Protein AF-A0A438KQT5-F1 (afdb_monomer_lite)

Organism: Vitis vinifera (NCBI:txid29760)

Sequence (199 aa):
MGLRPVRPNNQWVCAGCALRARWVRAACALGARWVRAACALGARWVRAGCALGARCVRAACALGARWVRAAGRLPFRGRALRCHFRHRLQHHLGCTAVGASSISANVNNIPVLNGTNFKKWKEHVIIVLGCMDLDFALREDRPSDLTSASTAEQRSTMEKWERSNRMSLMIMKHSIPEAIRGAIPEETQAKAFLDQIAN

Structure (mmCIF, N/CA/C/O backbone):
data_AF-A0A438KQT5-F1
#
_entry.id   AF-A0A438KQT5-F1
#
loop_
_atom_site.group_PDB
_atom_site.id
_atom_site.type_symbol
_atom_site.label_atom_id
_atom_site.label_alt_id
_atom_site.label_comp_id
_atom_site.label_asym_id
_atom_site.label_entity_id
_atom_site.label_seq_id
_atom_site.pdbx_PDB_ins_code
_atom_site.Cartn_x
_atom_site.Cartn_y
_atom_site.Cartn_z
_atom_site.occupancy
_atom_site.B_iso_or_equiv
_atom_site.auth_seq_id
_atom_site.auth_comp_id
_atom_site.auth_asym_id
_atom_site.auth_atom_id
_atom_site.pdbx_PDB_model_num
ATOM 1 N N . MET A 1 1 ? 95.259 -11.148 -13.986 1.00 39.62 1 MET A N 1
ATOM 2 C CA . MET A 1 1 ? 94.501 -11.489 -12.761 1.00 39.62 1 MET A CA 1
ATOM 3 C C . MET A 1 1 ? 93.031 -11.601 -13.130 1.00 39.62 1 MET A C 1
ATOM 5 O O . MET A 1 1 ? 92.444 -10.604 -13.520 1.00 39.62 1 MET A O 1
ATOM 9 N N . GLY A 1 2 ? 92.472 -12.814 -13.129 1.00 39.53 2 GLY A N 1
ATOM 10 C CA . GLY A 1 2 ? 91.075 -13.048 -13.501 1.00 39.53 2 GLY A CA 1
ATOM 11 C C . GLY A 1 2 ? 90.132 -12.817 -12.320 1.00 39.53 2 GLY A C 1
ATOM 12 O O . GLY A 1 2 ? 90.278 -13.467 -11.287 1.00 39.53 2 GLY A O 1
ATOM 13 N N . LEU A 1 3 ? 89.152 -11.927 -12.481 1.00 43.38 3 LEU A N 1
ATOM 14 C CA . LEU A 1 3 ? 87.995 -11.848 -11.590 1.00 43.38 3 LEU A CA 1
ATOM 15 C C . LEU A 1 3 ? 87.035 -12.983 -11.968 1.00 43.38 3 LEU A C 1
ATOM 17 O O . LEU A 1 3 ? 86.485 -13.001 -13.068 1.00 43.38 3 LEU A O 1
ATOM 21 N N . ARG A 1 4 ? 86.857 -13.966 -11.078 1.00 47.12 4 ARG A N 1
ATOM 22 C CA . ARG A 1 4 ? 85.825 -14.998 -11.253 1.00 47.12 4 ARG A CA 1
ATOM 23 C C . ARG A 1 4 ? 84.439 -14.357 -11.090 1.00 47.12 4 ARG A C 1
ATOM 25 O O . ARG A 1 4 ? 84.247 -13.613 -10.128 1.00 47.12 4 ARG A O 1
ATOM 32 N N . PRO A 1 5 ? 83.456 -14.673 -11.949 1.00 52.59 5 PRO A N 1
ATOM 33 C CA . PRO A 1 5 ? 82.088 -14.229 -11.738 1.00 52.59 5 PRO A CA 1
ATOM 34 C C . PRO A 1 5 ? 81.508 -14.952 -10.515 1.00 52.59 5 PRO A C 1
ATOM 36 O O . PRO A 1 5 ? 81.466 -16.184 -10.459 1.00 52.59 5 PRO A O 1
ATOM 39 N N . VAL A 1 6 ? 81.071 -14.181 -9.521 1.00 61.16 6 VAL A N 1
ATOM 40 C CA . VAL A 1 6 ? 80.340 -14.692 -8.358 1.00 61.16 6 VAL A CA 1
ATOM 41 C C . VAL A 1 6 ? 78.971 -15.166 -8.848 1.00 61.16 6 VAL A C 1
ATOM 43 O O . VAL A 1 6 ? 78.133 -14.357 -9.241 1.00 61.16 6 VAL A O 1
ATOM 46 N N . ARG A 1 7 ? 78.735 -16.485 -8.860 1.00 56.47 7 ARG A N 1
ATOM 47 C CA . ARG A 1 7 ? 77.394 -17.039 -9.106 1.00 56.47 7 ARG A CA 1
ATOM 48 C C . ARG A 1 7 ? 76.490 -16.643 -7.931 1.00 56.47 7 ARG A C 1
ATOM 50 O O . ARG A 1 7 ? 76.843 -16.974 -6.796 1.00 56.47 7 ARG A O 1
ATOM 57 N N . PRO A 1 8 ? 75.341 -15.978 -8.148 1.00 59.12 8 PRO A N 1
ATOM 58 C CA . PRO A 1 8 ? 74.402 -15.739 -7.065 1.00 59.12 8 PRO A CA 1
ATOM 59 C C . PRO A 1 8 ? 73.890 -17.091 -6.560 1.00 59.12 8 PRO A C 1
ATOM 61 O O . PRO A 1 8 ? 73.598 -18.006 -7.329 1.00 59.12 8 PRO A O 1
ATOM 64 N N . ASN A 1 9 ? 73.871 -17.252 -5.242 1.00 60.56 9 ASN A N 1
ATOM 65 C CA . ASN A 1 9 ? 73.609 -18.528 -4.599 1.00 60.56 9 ASN A CA 1
ATOM 66 C C . ASN A 1 9 ? 72.105 -18.878 -4.703 1.00 60.56 9 ASN A C 1
ATOM 68 O O . ASN A 1 9 ? 71.280 -18.388 -3.929 1.00 60.56 9 ASN A O 1
ATOM 72 N N . ASN A 1 10 ? 71.760 -19.731 -5.678 1.00 59.16 10 ASN A N 1
ATOM 73 C CA . ASN A 1 10 ? 70.396 -20.189 -6.001 1.00 59.16 10 ASN A CA 1
ATOM 74 C C . ASN A 1 10 ? 69.643 -20.806 -4.805 1.00 59.16 10 ASN A C 1
ATOM 76 O O . ASN A 1 10 ? 68.413 -20.867 -4.811 1.00 59.16 10 ASN A O 1
ATOM 80 N N . GLN A 1 11 ? 70.359 -21.230 -3.759 1.00 59.12 11 GLN A N 1
ATOM 81 C CA . GLN A 1 11 ? 69.774 -21.783 -2.540 1.00 59.12 11 GLN A CA 1
ATOM 82 C C . GLN A 1 11 ? 68.933 -20.749 -1.771 1.00 59.12 11 GLN A C 1
ATOM 84 O O . GLN A 1 11 ? 67.867 -21.090 -1.256 1.00 59.12 11 GLN A O 1
ATOM 89 N N . TRP A 1 12 ? 69.348 -19.478 -1.751 1.00 54.78 12 TRP A N 1
ATOM 90 C CA . TRP A 1 12 ? 68.620 -18.405 -1.055 1.00 54.78 12 TRP A CA 1
ATOM 91 C C . TRP A 1 12 ? 67.385 -17.939 -1.826 1.00 54.78 12 TRP A C 1
ATOM 93 O O . TRP A 1 12 ? 66.363 -17.621 -1.219 1.00 54.78 12 TRP A O 1
ATOM 103 N N . VAL A 1 13 ? 67.447 -17.964 -3.161 1.00 59.53 13 VAL A N 1
ATOM 104 C CA . VAL A 1 13 ? 66.305 -17.641 -4.030 1.00 59.53 13 VAL A CA 1
ATOM 105 C C . VAL A 1 13 ? 65.199 -18.688 -3.852 1.00 59.53 13 VAL A C 1
ATOM 107 O O . VAL A 1 13 ? 64.051 -18.337 -3.577 1.00 59.53 13 VAL A O 1
ATOM 110 N N . CYS A 1 14 ? 65.549 -19.979 -3.884 1.00 62.84 14 CYS A N 1
ATOM 111 C CA . CYS A 1 14 ? 64.603 -21.073 -3.651 1.00 62.84 14 CYS A CA 1
ATOM 112 C C . CYS A 1 14 ? 64.019 -21.063 -2.226 1.00 62.84 14 CYS A C 1
ATOM 114 O O . CYS A 1 14 ? 62.813 -21.262 -2.051 1.00 62.84 14 CYS A O 1
ATOM 116 N N . ALA A 1 15 ? 64.841 -20.783 -1.208 1.00 68.69 15 ALA A N 1
ATOM 117 C CA . ALA A 1 15 ? 64.380 -20.658 0.176 1.00 68.69 15 ALA A CA 1
ATOM 118 C C . ALA A 1 15 ? 63.400 -19.482 0.358 1.00 68.69 15 ALA A C 1
ATOM 120 O O . ALA A 1 15 ? 62.363 -19.634 1.011 1.00 68.69 15 ALA A O 1
ATOM 121 N N . GLY A 1 16 ? 63.671 -18.336 -0.276 1.00 69.62 16 GLY A N 1
ATOM 122 C CA . GLY A 1 16 ? 62.787 -17.168 -0.265 1.00 69.62 16 GLY A CA 1
ATOM 123 C C . GLY A 1 16 ? 61.431 -17.428 -0.932 1.00 69.62 16 GLY A C 1
ATOM 124 O O . GLY A 1 16 ? 60.387 -17.078 -0.373 1.00 69.62 16 GLY A O 1
ATOM 125 N N . CYS A 1 17 ? 61.417 -18.102 -2.087 1.00 67.50 17 CYS A N 1
ATOM 126 C CA . CYS A 1 17 ? 60.182 -18.504 -2.772 1.00 67.50 17 CYS A CA 1
ATOM 127 C C . CYS A 1 17 ? 59.347 -19.484 -1.933 1.00 67.50 17 CYS A C 1
ATOM 129 O O . CYS A 1 17 ? 58.129 -19.321 -1.816 1.00 67.50 17 CYS A O 1
ATOM 131 N N . ALA A 1 18 ? 59.990 -20.464 -1.290 1.00 74.25 18 ALA A N 1
ATOM 132 C CA . ALA A 1 18 ? 59.312 -21.422 -0.419 1.00 74.25 18 ALA A CA 1
ATOM 133 C C . ALA A 1 18 ? 58.692 -20.748 0.816 1.00 74.25 18 ALA A C 1
ATOM 135 O O . ALA A 1 18 ? 57.564 -21.077 1.198 1.00 74.25 18 ALA A O 1
ATOM 136 N N . LEU A 1 19 ? 59.391 -19.778 1.414 1.00 73.31 19 LEU A N 1
ATOM 137 C CA . LEU A 1 19 ? 58.890 -19.016 2.554 1.00 73.31 19 LEU A CA 1
ATOM 138 C C . LEU A 1 19 ? 57.674 -18.167 2.155 1.00 73.31 19 LEU A C 1
ATOM 140 O O . LEU A 1 19 ? 56.639 -18.250 2.813 1.00 73.31 19 LEU A O 1
ATOM 144 N N . ARG A 1 20 ? 57.739 -17.437 1.031 1.00 64.25 20 ARG A N 1
ATOM 145 C CA . ARG A 1 20 ? 56.590 -16.679 0.496 1.00 64.25 20 ARG A CA 1
ATOM 146 C C . ARG A 1 20 ? 55.390 -17.580 0.208 1.00 64.25 20 ARG A C 1
ATOM 148 O O . ARG A 1 20 ? 54.278 -17.259 0.617 1.00 64.25 20 ARG A O 1
ATOM 155 N N . ALA A 1 21 ? 55.603 -18.739 -0.414 1.00 72.12 21 ALA A N 1
ATOM 156 C CA . ALA A 1 21 ? 54.528 -19.691 -0.691 1.00 72.12 21 ALA A CA 1
ATOM 157 C C . ALA A 1 21 ? 5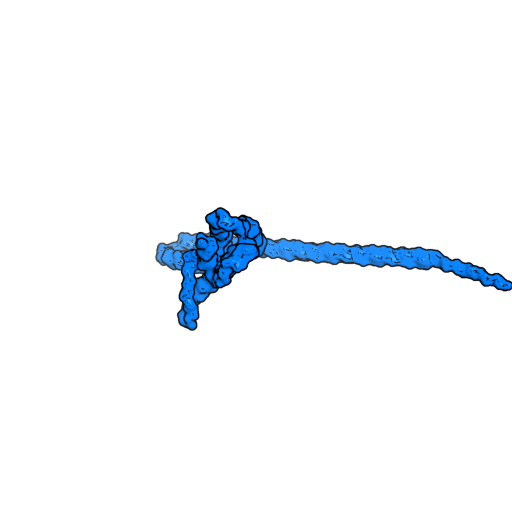3.891 -20.265 0.589 1.00 72.12 21 ALA A C 1
ATOM 159 O O . ALA A 1 21 ? 52.697 -20.571 0.599 1.00 72.12 21 ALA A O 1
ATOM 160 N N . ARG A 1 22 ? 54.664 -20.433 1.671 1.00 75.19 22 ARG A N 1
ATOM 161 C CA . ARG A 1 22 ? 54.144 -20.836 2.990 1.00 75.19 22 ARG A CA 1
ATOM 162 C C . ARG A 1 22 ? 53.341 -19.712 3.647 1.00 75.19 22 ARG A C 1
ATOM 164 O O . ARG A 1 22 ? 52.253 -19.984 4.147 1.00 75.19 22 ARG A O 1
ATOM 171 N N . TRP A 1 23 ? 53.821 -18.471 3.580 1.00 78.38 23 TRP A N 1
ATOM 172 C CA . TRP A 1 23 ? 53.103 -17.295 4.083 1.00 78.38 23 TRP A CA 1
ATOM 173 C C . TRP A 1 23 ? 51.760 -17.084 3.382 1.00 78.38 23 TRP A C 1
ATOM 175 O O . TRP A 1 23 ? 50.744 -16.933 4.056 1.00 78.38 23 TRP A O 1
ATOM 185 N N . VAL A 1 24 ? 51.725 -17.158 2.047 1.00 75.00 24 VAL A N 1
ATOM 186 C CA . VAL A 1 24 ? 50.480 -17.021 1.270 1.00 75.00 24 VAL A CA 1
ATOM 187 C C . VAL A 1 24 ? 49.481 -18.118 1.645 1.00 75.00 24 VAL A C 1
ATOM 189 O O . VAL A 1 24 ? 48.317 -17.831 1.917 1.00 75.00 24 VAL A O 1
ATOM 192 N N . ARG A 1 25 ? 49.933 -19.375 1.753 1.00 73.56 25 ARG A N 1
ATOM 193 C CA . ARG A 1 25 ? 49.070 -20.492 2.174 1.00 73.56 25 ARG A CA 1
ATOM 194 C C . ARG A 1 25 ? 48.527 -20.318 3.592 1.00 73.56 25 ARG A C 1
ATOM 196 O O . ARG A 1 25 ? 47.346 -20.579 3.818 1.00 73.56 25 ARG A O 1
ATOM 203 N N . ALA A 1 26 ? 49.355 -19.864 4.532 1.00 77.62 26 ALA A N 1
ATOM 204 C CA . ALA A 1 26 ? 48.928 -19.597 5.903 1.00 77.62 26 ALA A CA 1
ATOM 205 C C . ALA A 1 26 ? 47.894 -18.459 5.965 1.00 77.62 26 ALA A C 1
ATOM 207 O O . ALA A 1 26 ? 46.868 -18.602 6.631 1.00 77.62 26 ALA A O 1
ATOM 208 N N . ALA A 1 27 ? 48.112 -17.374 5.217 1.00 70.31 27 ALA A N 1
ATOM 209 C CA . ALA A 1 27 ? 47.184 -16.250 5.130 1.00 70.31 27 ALA A CA 1
ATOM 210 C C . ALA A 1 27 ? 45.827 -16.661 4.527 1.00 70.31 27 ALA A C 1
ATOM 212 O O . ALA A 1 27 ? 44.783 -16.370 5.111 1.00 70.31 27 ALA A O 1
ATOM 213 N N . CYS A 1 28 ? 45.820 -17.417 3.422 1.00 70.19 28 CYS A N 1
ATOM 214 C CA . CYS A 1 28 ? 44.587 -17.945 2.828 1.00 70.19 28 CYS A CA 1
ATOM 215 C C . CYS A 1 28 ? 43.841 -18.898 3.775 1.00 70.19 28 CYS A C 1
ATOM 217 O O . CYS A 1 28 ? 42.615 -18.839 3.876 1.00 70.19 28 CYS A O 1
ATOM 219 N N . ALA A 1 29 ? 44.561 -19.759 4.503 1.00 77.06 29 ALA A N 1
ATOM 220 C CA . ALA A 1 29 ? 43.956 -20.675 5.469 1.00 77.06 29 ALA A CA 1
ATOM 221 C C . ALA A 1 29 ? 43.324 -19.932 6.656 1.00 77.06 29 ALA A C 1
ATOM 223 O O . ALA A 1 29 ? 42.235 -20.305 7.102 1.00 77.06 29 ALA A O 1
ATOM 224 N N . LEU A 1 30 ? 43.971 -18.869 7.146 1.00 74.00 30 LEU A N 1
ATOM 225 C CA . LEU A 1 30 ? 43.413 -17.999 8.181 1.00 74.00 30 LEU A CA 1
ATOM 226 C C . LEU A 1 30 ? 42.172 -17.266 7.663 1.00 74.00 30 LEU A C 1
ATOM 228 O O . LEU A 1 30 ? 41.136 -17.323 8.321 1.00 74.00 30 LEU A O 1
ATOM 232 N N . GLY A 1 31 ? 42.224 -16.686 6.461 1.00 52.78 31 GLY A N 1
ATOM 233 C CA . GLY A 1 31 ? 41.064 -16.052 5.825 1.00 52.78 31 GLY A CA 1
ATOM 234 C C . GLY A 1 31 ? 39.871 -17.005 5.686 1.00 52.78 31 GLY A C 1
ATOM 235 O O . GLY A 1 31 ? 38.758 -16.680 6.095 1.00 52.78 31 GLY A O 1
ATOM 236 N N . ALA A 1 32 ? 40.101 -18.236 5.221 1.00 71.25 32 ALA A N 1
ATOM 237 C CA . ALA A 1 32 ? 39.049 -19.246 5.106 1.00 71.25 32 ALA A CA 1
ATOM 238 C C . ALA A 1 32 ? 38.464 -19.665 6.469 1.00 71.25 32 ALA A C 1
ATOM 240 O O . ALA A 1 32 ? 37.267 -19.941 6.572 1.00 71.25 32 ALA A O 1
ATOM 241 N N . ARG A 1 33 ? 39.285 -19.712 7.528 1.00 72.50 33 ARG A N 1
ATOM 242 C CA . ARG A 1 33 ? 38.820 -19.972 8.902 1.00 72.50 33 ARG A CA 1
ATOM 243 C C . ARG A 1 33 ? 37.955 -18.828 9.431 1.00 72.50 33 ARG A C 1
ATOM 245 O O . ARG A 1 33 ? 36.910 -19.103 10.014 1.00 72.50 33 ARG A O 1
ATOM 252 N N . TRP A 1 34 ? 38.347 -17.581 9.177 1.00 72.00 34 TRP A N 1
ATOM 253 C CA . TRP A 1 34 ? 37.572 -16.393 9.541 1.00 72.00 34 TRP A CA 1
ATOM 254 C C . TRP A 1 34 ? 36.200 -16.369 8.864 1.00 72.00 34 TRP A C 1
ATOM 256 O O . TRP A 1 34 ? 35.189 -16.219 9.550 1.00 72.00 34 TRP A O 1
ATOM 266 N N . VAL A 1 35 ? 36.138 -16.616 7.551 1.00 69.62 35 VAL A N 1
ATOM 267 C CA . VAL A 1 35 ? 34.865 -16.669 6.807 1.00 69.62 35 VAL A CA 1
ATOM 268 C C . VAL A 1 35 ? 33.951 -17.771 7.351 1.00 69.62 35 VAL A C 1
ATOM 270 O O . VAL A 1 35 ? 32.777 -17.527 7.621 1.00 69.62 35 VAL A O 1
ATOM 273 N N . ARG A 1 36 ? 34.485 -18.975 7.604 1.00 67.50 36 ARG A N 1
ATOM 274 C CA . ARG A 1 36 ? 33.696 -20.078 8.184 1.00 67.50 36 ARG A CA 1
ATOM 275 C C . ARG A 1 36 ? 33.175 -19.760 9.584 1.00 67.50 36 ARG A C 1
ATOM 277 O O . ARG A 1 36 ? 32.028 -20.085 9.884 1.00 67.50 36 ARG A O 1
ATOM 284 N N . ALA A 1 37 ? 33.988 -19.128 10.430 1.00 70.19 37 ALA A N 1
ATOM 285 C CA . ALA A 1 37 ? 33.572 -18.716 11.767 1.00 70.19 37 ALA A CA 1
ATOM 286 C C . ALA A 1 37 ? 32.456 -17.660 11.709 1.00 70.19 37 ALA A C 1
ATOM 288 O O . ALA A 1 37 ? 31.451 -17.799 12.406 1.00 70.19 37 ALA A O 1
ATOM 289 N N . ALA A 1 38 ? 32.579 -16.665 10.826 1.00 61.12 38 ALA A N 1
ATOM 290 C CA . ALA A 1 38 ? 31.559 -15.639 10.616 1.00 61.12 38 ALA A CA 1
ATOM 291 C C . ALA A 1 38 ? 30.231 -16.235 10.111 1.00 61.12 38 ALA A C 1
ATOM 293 O O . ALA A 1 38 ? 29.176 -15.963 10.688 1.00 61.12 38 ALA A O 1
ATOM 294 N N . CYS A 1 39 ? 30.267 -17.122 9.109 1.00 60.53 39 CYS A N 1
ATOM 295 C CA . CYS A 1 39 ? 29.072 -17.824 8.625 1.00 60.53 39 CYS A CA 1
ATOM 296 C C . CYS A 1 39 ? 28.427 -18.695 9.716 1.00 60.53 39 CYS A C 1
ATOM 298 O O . CYS A 1 39 ? 27.203 -18.716 9.854 1.00 60.53 39 CYS A O 1
ATOM 300 N N . ALA A 1 40 ? 29.232 -19.394 10.524 1.00 71.69 40 ALA A N 1
ATOM 301 C CA . ALA A 1 40 ? 28.730 -20.222 11.618 1.00 71.69 40 ALA A CA 1
ATOM 302 C C . ALA A 1 40 ? 28.068 -19.386 12.724 1.00 71.69 40 ALA A C 1
ATOM 304 O O . ALA A 1 40 ? 27.035 -19.796 13.261 1.00 71.69 40 ALA A O 1
ATOM 305 N N . LEU A 1 41 ? 28.629 -18.217 13.048 1.00 64.00 41 LEU A N 1
ATOM 306 C CA . LEU A 1 41 ? 28.025 -17.261 13.975 1.00 64.00 41 LEU A CA 1
ATOM 307 C C . LEU A 1 41 ? 26.710 -16.714 13.409 1.00 64.00 41 LEU A C 1
ATOM 309 O O . LEU A 1 41 ? 25.696 -16.790 14.099 1.00 64.00 41 LEU A O 1
ATOM 313 N N . GLY A 1 42 ? 26.674 -16.289 12.143 1.00 47.38 42 GLY A N 1
ATOM 314 C CA . GLY A 1 42 ? 25.440 -15.851 11.476 1.00 47.38 42 GLY A CA 1
ATOM 315 C C . GLY A 1 42 ? 24.339 -16.919 11.500 1.00 47.38 42 GLY A C 1
ATOM 316 O O . GLY A 1 42 ? 23.211 -16.653 11.913 1.00 47.38 42 GLY A O 1
ATOM 317 N N . ALA A 1 43 ? 24.674 -18.173 11.182 1.00 62.16 43 ALA A N 1
ATOM 318 C CA . ALA A 1 43 ? 23.728 -19.290 11.237 1.00 62.16 43 ALA A CA 1
ATOM 319 C C . ALA A 1 43 ? 23.253 -19.623 12.665 1.00 62.16 43 ALA A C 1
ATOM 321 O O . ALA A 1 43 ? 22.161 -20.167 12.847 1.00 62.16 43 ALA A O 1
ATOM 322 N N . ARG A 1 44 ? 24.064 -19.351 13.697 1.00 60.88 44 ARG A N 1
ATOM 323 C CA . ARG A 1 44 ? 23.652 -19.481 15.107 1.00 60.88 44 ARG A CA 1
ATOM 324 C C . ARG A 1 44 ? 22.693 -18.362 15.507 1.00 60.88 44 ARG A C 1
ATOM 326 O O . ARG A 1 44 ? 21.687 -18.660 16.143 1.00 60.88 44 ARG A O 1
ATOM 333 N N . TRP A 1 45 ? 22.954 -17.127 15.081 1.00 52.19 45 TRP A N 1
ATOM 334 C CA . TRP A 1 45 ? 22.069 -15.979 15.298 1.00 52.19 45 TRP A CA 1
ATOM 335 C C . TRP A 1 45 ? 20.687 -16.187 14.668 1.00 52.19 45 TRP A C 1
ATOM 337 O O . TRP A 1 45 ? 19.678 -16.039 15.354 1.00 52.19 45 TRP A O 1
ATOM 347 N N . VAL A 1 46 ? 20.628 -16.634 13.408 1.00 55.03 46 VAL A N 1
ATOM 348 C CA . VAL A 1 46 ? 19.356 -16.933 12.723 1.00 55.03 46 VAL A CA 1
ATOM 349 C C . VAL A 1 46 ? 18.585 -18.046 13.440 1.00 55.03 46 VAL A C 1
ATOM 351 O O . VAL A 1 46 ? 17.403 -17.889 13.740 1.00 55.03 46 VAL A O 1
ATOM 354 N N . ARG A 1 47 ? 19.251 -19.154 13.800 1.00 54.53 47 ARG A N 1
ATOM 355 C CA . ARG A 1 47 ? 18.607 -20.269 14.521 1.00 54.53 47 ARG A CA 1
ATOM 356 C C . ARG A 1 47 ? 18.107 -19.872 15.910 1.00 54.53 47 ARG A C 1
ATOM 358 O O . ARG A 1 47 ? 17.015 -20.287 16.294 1.00 54.53 47 ARG A O 1
ATOM 365 N N . ALA A 1 48 ? 18.873 -19.071 16.649 1.00 61.88 48 ALA A N 1
ATOM 366 C CA . ALA A 1 48 ? 18.457 -18.550 17.948 1.00 61.88 48 ALA A CA 1
ATOM 367 C C . ALA A 1 48 ? 17.234 -17.626 17.815 1.00 61.88 48 ALA A C 1
ATOM 369 O O . ALA A 1 48 ? 16.283 -17.769 18.583 1.00 61.88 48 ALA A O 1
ATOM 370 N N . GLY A 1 49 ? 17.215 -16.760 16.796 1.00 59.50 49 GLY A N 1
ATOM 371 C CA . GLY A 1 49 ? 16.068 -15.911 16.468 1.00 59.50 49 GLY A CA 1
ATOM 372 C C . GLY A 1 49 ? 14.805 -16.717 16.145 1.00 59.50 49 GLY A C 1
ATOM 373 O O . GLY A 1 49 ? 13.757 -16.489 16.749 1.00 59.50 49 GLY A O 1
ATOM 374 N N . CYS A 1 50 ? 14.904 -17.725 15.270 1.00 52.44 50 CYS A N 1
ATOM 375 C CA . CYS A 1 50 ? 13.781 -18.612 14.943 1.00 52.44 50 CYS A CA 1
ATOM 376 C C . CYS A 1 50 ? 13.272 -19.394 16.167 1.00 52.44 50 CYS A C 1
ATOM 378 O O . CYS A 1 50 ? 12.064 -19.540 16.356 1.00 52.44 50 CYS A O 1
ATOM 380 N N . ALA A 1 51 ? 14.176 -19.882 17.024 1.00 67.56 51 ALA A N 1
ATOM 381 C CA . ALA A 1 51 ? 13.807 -20.602 18.240 1.00 67.56 51 ALA A CA 1
ATOM 382 C C . ALA A 1 51 ? 13.099 -19.697 19.260 1.00 67.56 51 ALA A C 1
ATOM 384 O O . ALA A 1 51 ? 12.126 -20.129 19.883 1.00 67.56 51 ALA A O 1
ATOM 385 N N . LEU A 1 52 ? 13.553 -18.448 19.412 1.00 63.81 52 LEU A N 1
ATOM 386 C CA . LEU A 1 52 ? 12.903 -17.450 20.259 1.00 63.81 52 LEU A CA 1
ATOM 387 C C . LEU A 1 52 ? 11.501 -17.119 19.728 1.00 63.81 52 LEU A C 1
ATOM 389 O O . LEU A 1 52 ? 10.540 -17.177 20.491 1.00 63.81 52 LEU A O 1
ATOM 393 N N . GLY A 1 53 ? 11.359 -16.906 18.415 1.00 50.09 53 GLY A N 1
ATOM 394 C CA . GLY A 1 53 ? 10.061 -16.698 17.766 1.00 50.09 53 GLY A CA 1
ATOM 395 C C . GLY A 1 53 ? 9.090 -17.862 17.995 1.00 50.09 53 GLY A C 1
ATOM 396 O O . GLY A 1 53 ? 7.966 -17.658 18.452 1.00 50.09 53 GLY A O 1
ATOM 397 N N . ALA A 1 54 ? 9.538 -19.104 17.791 1.00 60.47 54 ALA A N 1
ATOM 398 C CA . ALA A 1 54 ? 8.713 -20.293 18.020 1.00 60.47 54 ALA A CA 1
ATOM 399 C C . ALA A 1 54 ? 8.321 -20.487 19.498 1.00 60.47 54 ALA A C 1
ATOM 401 O O . ALA A 1 54 ? 7.252 -21.034 19.786 1.00 60.47 54 ALA A O 1
ATOM 402 N N . ARG A 1 55 ? 9.172 -20.064 20.443 1.00 62.22 55 ARG A N 1
ATOM 403 C CA . ARG A 1 55 ? 8.863 -20.065 21.883 1.00 62.22 55 ARG A CA 1
ATOM 404 C C . ARG A 1 55 ? 7.823 -19.005 22.234 1.00 62.22 55 ARG A C 1
ATOM 406 O O . ARG A 1 55 ? 6.902 -19.322 22.979 1.00 62.22 55 ARG A O 1
ATOM 413 N N . CYS A 1 56 ? 7.917 -17.806 21.662 1.00 56.00 56 CYS A N 1
ATOM 414 C CA . CYS A 1 56 ? 6.922 -16.749 21.844 1.00 56.00 56 CYS A CA 1
ATOM 415 C C . CYS A 1 56 ? 5.543 -17.177 21.327 1.00 56.00 56 CYS A C 1
ATOM 417 O O . CYS A 1 56 ? 4.560 -17.048 22.052 1.00 56.00 56 CYS A O 1
ATOM 419 N N . VAL A 1 57 ? 5.477 -17.778 20.131 1.00 59.56 57 VAL A N 1
ATOM 420 C CA . VAL A 1 57 ? 4.221 -18.313 19.572 1.00 59.56 57 VAL A CA 1
ATOM 421 C C . VAL A 1 57 ? 3.642 -19.401 20.480 1.00 59.56 57 VAL A C 1
ATOM 423 O O . VAL A 1 57 ? 2.472 -19.340 20.847 1.00 59.56 57 VAL A O 1
ATOM 426 N N . ARG A 1 58 ? 4.459 -20.364 20.930 1.00 59.59 58 ARG A N 1
ATOM 427 C CA . ARG A 1 58 ? 4.002 -21.427 21.844 1.00 59.59 58 ARG A CA 1
ATOM 428 C C . ARG A 1 58 ? 3.523 -20.895 23.194 1.00 59.59 58 ARG A C 1
ATOM 430 O O . ARG A 1 58 ? 2.505 -21.367 23.696 1.00 59.59 58 ARG A O 1
ATOM 437 N N . ALA A 1 59 ? 4.216 -19.915 23.770 1.00 64.62 59 ALA A N 1
ATOM 438 C CA . ALA A 1 59 ? 3.804 -19.272 25.015 1.00 64.62 59 ALA A CA 1
ATOM 439 C C . ALA A 1 59 ? 2.482 -18.509 24.839 1.00 64.62 59 ALA A C 1
ATOM 441 O O . ALA A 1 59 ? 1.579 -18.664 25.661 1.00 64.62 59 ALA A O 1
ATOM 442 N N . ALA A 1 60 ? 2.325 -17.767 23.740 1.00 61.50 60 ALA A N 1
ATOM 443 C CA . ALA A 1 60 ? 1.089 -17.063 23.409 1.00 61.50 60 ALA A CA 1
ATOM 444 C C . ALA A 1 60 ? -0.092 -18.031 23.219 1.00 61.50 60 ALA A C 1
ATOM 446 O O . ALA A 1 60 ? -1.152 -17.829 23.811 1.00 61.50 60 ALA A O 1
ATOM 447 N N . CYS A 1 61 ? 0.099 -19.132 22.485 1.00 57.31 61 CYS A N 1
ATOM 448 C CA . CYS A 1 61 ? -0.920 -20.172 22.321 1.00 57.31 61 CYS A CA 1
ATOM 449 C C . CYS A 1 61 ? -1.282 -20.847 23.655 1.00 57.31 61 CYS A C 1
ATOM 451 O O . CYS A 1 61 ? -2.460 -21.075 23.932 1.00 57.31 61 CYS A O 1
ATOM 453 N N . ALA A 1 62 ? -0.297 -21.140 24.511 1.00 66.38 62 ALA A N 1
ATOM 454 C CA . ALA A 1 62 ? -0.531 -21.752 25.820 1.00 66.38 62 ALA A CA 1
ATOM 455 C C . ALA A 1 62 ? -1.278 -20.812 26.780 1.00 66.38 62 ALA A C 1
ATOM 457 O O . ALA A 1 62 ? -2.180 -21.253 27.500 1.00 66.38 62 ALA A O 1
ATOM 458 N N . LEU A 1 63 ? -0.939 -19.519 26.767 1.00 64.81 63 LEU A N 1
ATOM 459 C CA . LEU A 1 63 ? -1.664 -18.485 27.500 1.00 64.81 63 LEU A CA 1
ATOM 460 C C . LEU A 1 63 ? -3.095 -18.367 26.967 1.00 64.81 63 LEU A C 1
ATOM 462 O O . LEU A 1 63 ? -4.027 -18.453 27.762 1.00 64.81 63 LEU A O 1
ATOM 466 N N . GLY A 1 64 ? -3.293 -18.307 25.647 1.00 50.81 64 GLY A N 1
ATOM 467 C CA . GLY A 1 64 ? -4.621 -18.317 25.024 1.00 50.81 64 GLY A CA 1
ATOM 468 C C . GLY A 1 64 ? -5.467 -19.525 25.444 1.00 50.81 64 GLY A C 1
ATOM 469 O O . GLY A 1 64 ? -6.602 -19.369 25.891 1.00 50.81 64 GLY A O 1
ATOM 470 N N . ALA A 1 65 ? -4.898 -20.733 25.417 1.00 60.66 65 ALA A N 1
ATOM 471 C CA . ALA A 1 65 ? -5.586 -21.957 25.830 1.00 60.66 65 ALA A CA 1
ATOM 472 C C . ALA A 1 65 ? -5.891 -22.013 27.341 1.00 60.66 65 ALA A C 1
ATOM 474 O O . ALA A 1 65 ? -6.885 -22.615 27.758 1.00 60.66 65 ALA A O 1
ATOM 475 N N . ARG A 1 66 ? -5.043 -21.420 28.192 1.00 64.12 66 ARG A N 1
ATOM 476 C CA . ARG A 1 66 ? -5.311 -21.263 29.635 1.00 64.12 66 ARG A CA 1
ATOM 477 C C . ARG A 1 66 ? -6.428 -20.250 29.886 1.00 64.12 66 ARG A C 1
ATOM 479 O O . ARG A 1 66 ? -7.315 -20.522 30.691 1.00 64.12 66 ARG A O 1
ATOM 486 N N . TRP A 1 67 ? -6.428 -19.142 29.152 1.00 53.69 67 TRP A N 1
ATOM 487 C CA . TRP A 1 67 ? -7.463 -18.114 29.218 1.00 53.69 67 TRP A CA 1
ATOM 488 C C . TRP A 1 67 ? -8.831 -18.630 28.770 1.00 53.69 67 TRP A C 1
ATOM 490 O O . TRP A 1 67 ? -9.806 -18.405 29.477 1.00 53.69 67 TRP A O 1
ATOM 500 N N . VAL A 1 68 ? -8.923 -19.384 27.668 1.00 51.00 68 VAL A N 1
ATOM 501 C CA . VAL A 1 68 ? -10.191 -19.995 27.212 1.00 51.00 68 VAL A CA 1
ATOM 502 C C . VAL A 1 68 ? -10.771 -20.931 28.279 1.00 51.00 68 VAL A C 1
ATOM 504 O O . VAL A 1 68 ? -11.966 -20.873 28.572 1.00 51.00 68 VAL A O 1
ATOM 507 N N . ARG A 1 69 ? -9.920 -21.735 28.930 1.00 57.69 69 ARG A N 1
ATOM 508 C CA . ARG A 1 69 ? -10.327 -22.626 30.030 1.00 57.69 69 ARG A CA 1
ATOM 509 C C . ARG A 1 69 ? -10.767 -21.872 31.288 1.00 57.69 69 ARG A C 1
ATOM 511 O O . ARG A 1 69 ? -11.717 -22.299 31.937 1.00 57.69 69 ARG A O 1
ATOM 518 N N . ALA A 1 70 ? -10.119 -20.757 31.624 1.00 55.56 70 ALA A N 1
ATOM 519 C CA . ALA A 1 70 ? -10.529 -19.894 32.736 1.00 55.56 70 ALA A CA 1
ATOM 520 C C . ALA A 1 70 ? -11.836 -19.138 32.423 1.00 55.56 70 ALA A C 1
ATOM 522 O O . ALA A 1 70 ? -12.726 -19.037 33.264 1.00 55.56 70 ALA A O 1
ATOM 523 N N . ALA A 1 71 ? -12.002 -18.679 31.181 1.00 48.31 71 ALA A N 1
ATOM 524 C CA . ALA A 1 71 ? -13.160 -17.919 30.717 1.00 48.31 71 ALA A CA 1
ATOM 525 C C . ALA A 1 71 ? -14.441 -18.758 30.557 1.00 48.31 71 ALA A C 1
ATOM 527 O O . ALA A 1 71 ? -15.534 -18.183 30.486 1.00 48.31 71 ALA A O 1
ATOM 528 N N . GLY A 1 72 ? -14.314 -20.089 30.497 1.00 49.03 72 GLY A N 1
ATOM 529 C CA . GLY A 1 72 ? -15.423 -21.046 30.572 1.00 49.03 72 GLY A CA 1
ATOM 530 C C . GLY A 1 72 ? -15.980 -21.255 31.987 1.00 49.03 72 GLY A C 1
ATOM 531 O O . GLY A 1 72 ? -17.047 -21.838 32.127 1.00 49.03 72 GLY A O 1
ATOM 532 N N . ARG A 1 73 ? -15.296 -20.755 33.030 1.00 56.53 73 ARG A N 1
ATOM 533 C CA . ARG A 1 73 ? -15.717 -20.867 34.441 1.00 56.53 73 ARG A CA 1
ATOM 534 C C . ARG A 1 73 ? -16.383 -19.599 34.998 1.00 56.53 73 ARG A C 1
ATOM 536 O O . ARG A 1 73 ? -16.748 -19.577 36.167 1.00 56.53 73 ARG A O 1
ATOM 543 N N . LEU A 1 74 ? -16.536 -18.542 34.192 1.00 47.16 74 LEU A N 1
ATOM 544 C CA . LEU A 1 74 ? -17.099 -17.255 34.627 1.00 47.16 74 LEU A CA 1
ATOM 545 C C . LEU A 1 74 ? -18.608 -17.149 34.313 1.00 47.16 74 LEU A C 1
ATOM 547 O O . LEU A 1 74 ? -18.999 -17.412 33.171 1.00 47.16 74 LEU A O 1
ATOM 551 N N . PRO A 1 75 ? -19.454 -16.719 35.273 1.00 52.75 75 PRO A N 1
ATOM 552 C CA . PRO A 1 75 ? -20.900 -16.603 35.084 1.00 52.75 75 PRO A CA 1
ATOM 553 C C . PRO A 1 75 ? -21.300 -15.511 34.072 1.00 52.75 75 PRO A C 1
ATOM 555 O O . PRO A 1 75 ? -20.549 -14.582 33.762 1.00 52.75 75 PRO A O 1
ATOM 558 N N . PHE A 1 76 ? -22.524 -15.640 33.546 1.00 46.28 76 PHE A N 1
ATOM 559 C CA . PHE A 1 76 ? -23.058 -14.971 32.347 1.00 46.28 76 PHE A CA 1
ATOM 560 C C . PHE A 1 76 ? -22.918 -13.435 32.282 1.00 46.28 76 PHE A C 1
ATOM 562 O O . PHE A 1 76 ? -22.820 -12.896 31.178 1.00 46.28 76 PHE A O 1
ATOM 569 N N . ARG A 1 77 ? -22.809 -12.721 33.413 1.00 47.00 77 ARG A N 1
ATOM 570 C CA . ARG A 1 77 ? -22.579 -11.259 33.438 1.00 47.00 77 ARG A CA 1
ATOM 571 C C . ARG A 1 77 ? -21.224 -10.821 32.854 1.00 47.00 77 ARG A C 1
ATOM 573 O O . ARG A 1 77 ? -21.066 -9.662 32.493 1.00 47.00 7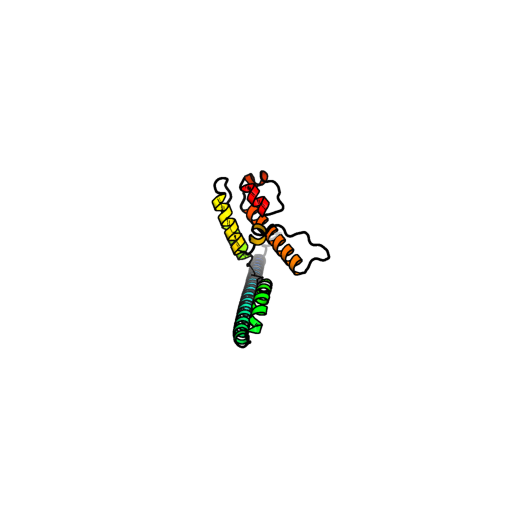7 ARG A O 1
ATOM 580 N N . GLY A 1 78 ? -20.270 -11.739 32.675 1.00 42.38 78 GLY A N 1
ATOM 581 C CA . GLY A 1 78 ? -18.972 -11.468 32.042 1.00 42.38 78 GLY A CA 1
ATOM 582 C C . GLY A 1 78 ? -18.951 -11.557 30.508 1.00 42.38 78 GLY A C 1
ATOM 583 O O . GLY A 1 78 ? -17.877 -11.482 29.913 1.00 42.38 78 GLY A O 1
ATOM 584 N N . ARG A 1 79 ? -20.087 -11.783 29.830 1.00 45.28 79 ARG A N 1
ATOM 585 C CA . ARG A 1 79 ? -20.129 -11.884 28.354 1.00 45.28 79 ARG A CA 1
ATOM 586 C C . ARG A 1 79 ? -20.083 -10.523 27.643 1.00 45.28 79 ARG A C 1
ATOM 588 O O . ARG A 1 79 ? -19.520 -10.457 26.558 1.00 45.28 79 ARG A O 1
ATOM 595 N N . ALA A 1 80 ? -20.566 -9.441 28.258 1.00 45.19 80 ALA A N 1
ATOM 596 C CA . ALA A 1 80 ? -20.544 -8.101 27.652 1.00 45.19 80 ALA A CA 1
ATOM 597 C C . ALA A 1 80 ? -19.133 -7.477 27.634 1.00 45.19 80 ALA A C 1
ATOM 599 O O . ALA A 1 80 ? -18.666 -7.028 26.587 1.00 45.19 80 ALA A O 1
ATOM 600 N N . LEU A 1 81 ? -18.388 -7.568 28.745 1.00 44.97 81 LEU A N 1
ATOM 601 C CA . LEU A 1 81 ? -16.975 -7.158 28.779 1.00 44.97 81 LEU A CA 1
ATOM 602 C C . LEU A 1 81 ? -16.099 -7.991 27.823 1.00 44.97 81 LEU A C 1
ATOM 604 O O . LEU A 1 81 ? -15.075 -7.511 27.345 1.00 44.97 81 LEU A O 1
ATOM 608 N N . ARG A 1 82 ? -16.526 -9.216 27.485 1.00 42.44 82 ARG A N 1
ATOM 609 C CA . ARG A 1 82 ? -15.831 -10.137 26.570 1.00 42.44 82 ARG A CA 1
ATOM 610 C C . ARG A 1 82 ? -15.765 -9.618 25.133 1.00 42.44 82 ARG A C 1
ATOM 612 O O . ARG A 1 82 ? -14.741 -9.802 24.485 1.00 42.44 82 ARG A O 1
ATOM 619 N N . CYS A 1 83 ? -16.819 -8.971 24.633 1.00 44.78 83 CYS A N 1
ATOM 620 C CA . CYS A 1 83 ? -16.826 -8.418 23.274 1.00 44.78 83 CYS A CA 1
ATOM 621 C C . CYS A 1 83 ? -15.959 -7.158 23.179 1.00 44.78 83 CYS A C 1
ATOM 623 O O . CYS A 1 83 ? -15.172 -7.027 22.243 1.00 44.78 83 CYS A O 1
ATOM 625 N N . HIS A 1 84 ? -16.032 -6.295 24.194 1.00 42.09 84 HIS A N 1
ATOM 626 C CA . HIS A 1 84 ? -15.249 -5.063 24.251 1.00 42.09 84 HIS A CA 1
ATOM 627 C C . HIS A 1 84 ? -13.741 -5.343 24.399 1.00 42.09 84 HIS A C 1
ATOM 629 O O . HIS A 1 84 ? -12.911 -4.714 23.744 1.00 42.09 84 HIS A O 1
ATOM 635 N N . PHE A 1 85 ? -13.369 -6.351 25.199 1.00 36.25 85 PHE A N 1
ATOM 636 C CA . PHE A 1 85 ? -11.967 -6.747 25.362 1.00 36.25 85 PHE A CA 1
ATOM 637 C C . PHE A 1 85 ? -11.429 -7.542 24.165 1.00 36.25 85 PHE A C 1
ATOM 639 O O . PHE A 1 85 ? -10.264 -7.386 23.816 1.00 36.25 85 PHE A O 1
ATOM 646 N N . ARG A 1 86 ? -12.263 -8.347 23.484 1.00 38.44 86 ARG A N 1
ATOM 647 C CA . ARG A 1 86 ? -11.878 -9.060 22.249 1.00 38.44 86 ARG A CA 1
ATOM 648 C C . ARG A 1 86 ? -11.485 -8.091 21.130 1.00 38.44 86 ARG A C 1
ATOM 650 O O . ARG A 1 86 ? -10.481 -8.332 20.468 1.00 38.44 86 ARG A O 1
ATOM 657 N N . HIS A 1 87 ? -12.209 -6.978 20.995 1.00 39.88 87 HIS A N 1
ATOM 658 C CA . HIS A 1 87 ? -11.876 -5.917 20.041 1.00 39.88 87 HIS A CA 1
ATOM 659 C C . HIS A 1 87 ? -10.545 -5.221 20.394 1.00 39.88 87 HIS A C 1
ATOM 661 O O . HIS A 1 87 ? -9.693 -5.021 19.532 1.00 39.88 87 HIS A O 1
ATOM 667 N N . ARG A 1 88 ? -10.300 -4.939 21.684 1.00 41.34 88 ARG A N 1
ATOM 668 C CA . ARG A 1 88 ? -9.063 -4.281 22.151 1.00 41.34 88 ARG A CA 1
ATOM 669 C C . ARG A 1 88 ? -7.828 -5.203 22.135 1.00 41.34 88 ARG A C 1
ATOM 671 O O . ARG A 1 88 ? -6.719 -4.730 21.903 1.00 41.34 88 ARG A O 1
ATOM 678 N N . LEU A 1 89 ? -7.997 -6.515 22.328 1.00 38.34 89 LEU A N 1
ATOM 679 C CA . LEU A 1 89 ? -6.893 -7.487 22.307 1.00 38.34 89 LEU A CA 1
ATOM 680 C C . LEU A 1 89 ? -6.420 -7.814 20.877 1.00 38.34 89 LEU A C 1
ATOM 682 O O . LEU A 1 89 ? -5.226 -8.018 20.673 1.00 38.34 89 LEU A O 1
ATOM 686 N N . GLN A 1 90 ? -7.316 -7.798 19.880 1.00 43.16 90 GLN A N 1
ATOM 687 C CA . GLN A 1 90 ? -6.929 -7.880 18.462 1.00 43.16 90 GLN A CA 1
ATOM 688 C C . GLN A 1 90 ? -6.101 -6.664 18.020 1.00 43.16 90 GLN A C 1
ATOM 690 O O . GLN A 1 90 ? -5.184 -6.820 17.222 1.00 43.16 90 GLN A O 1
ATOM 695 N N . HIS A 1 91 ? -6.339 -5.487 18.606 1.00 44.38 91 HIS A N 1
ATOM 696 C CA . HIS A 1 91 ? -5.537 -4.288 18.342 1.00 44.38 91 HIS A CA 1
ATOM 697 C C . HIS A 1 91 ? -4.117 -4.352 18.945 1.00 44.38 91 HIS A C 1
ATOM 699 O O . HIS A 1 91 ? -3.203 -3.732 18.414 1.00 44.38 91 HIS A O 1
ATOM 705 N N . HIS A 1 92 ? -3.908 -5.122 20.025 1.00 38.97 92 HIS A N 1
ATOM 706 C CA . HIS A 1 92 ? -2.601 -5.250 20.694 1.00 38.97 92 HIS A CA 1
ATOM 707 C C . HIS A 1 92 ? -1.791 -6.497 20.299 1.00 38.97 92 HIS A C 1
ATOM 709 O O . HIS A 1 92 ? -0.565 -6.461 20.373 1.00 38.97 92 HIS A O 1
ATOM 715 N N . LEU A 1 93 ? -2.433 -7.591 19.870 1.00 37.78 93 LEU A N 1
ATOM 716 C CA . LEU A 1 93 ? -1.751 -8.785 19.336 1.00 37.78 93 LEU A CA 1
ATOM 717 C C . LEU A 1 93 ? -1.712 -8.843 17.798 1.00 37.78 93 LEU A C 1
ATOM 719 O O . LEU A 1 93 ? -1.093 -9.747 17.244 1.00 37.78 93 LEU A O 1
ATOM 723 N N . GLY A 1 94 ? -2.315 -7.868 17.116 1.00 41.62 94 GLY A N 1
ATOM 724 C CA . GLY A 1 94 ? -2.275 -7.691 15.662 1.00 41.62 94 GLY A CA 1
ATOM 725 C C . GLY A 1 94 ? -1.025 -6.980 15.135 1.00 41.62 94 GLY A C 1
ATOM 726 O O . GLY A 1 94 ? -1.042 -6.493 14.013 1.00 41.62 94 GLY A O 1
ATOM 727 N N . CYS A 1 95 ? 0.073 -6.925 15.894 1.00 41.38 95 CYS A N 1
ATOM 728 C CA . CYS A 1 95 ? 1.391 -6.778 15.276 1.00 41.38 95 CYS A CA 1
ATOM 729 C C . CYS A 1 95 ? 1.745 -8.129 14.649 1.00 41.38 95 CYS A C 1
ATOM 731 O O . CYS A 1 95 ? 2.577 -8.876 15.169 1.00 41.38 95 CYS A O 1
ATOM 733 N N . THR A 1 96 ? 1.086 -8.473 13.538 1.00 45.75 96 THR A N 1
ATOM 734 C CA . THR A 1 96 ? 1.662 -9.435 12.610 1.00 45.75 96 THR A CA 1
ATOM 735 C C . THR A 1 96 ? 3.008 -8.837 12.229 1.00 45.75 96 THR A C 1
ATOM 737 O O . THR A 1 96 ? 3.111 -7.786 11.598 1.00 45.75 96 THR A O 1
ATOM 740 N N . ALA A 1 97 ? 4.081 -9.462 12.708 1.00 46.16 97 ALA A N 1
ATOM 741 C CA . ALA A 1 97 ? 5.385 -9.294 12.109 1.00 46.16 97 ALA A CA 1
ATOM 742 C C . ALA A 1 97 ? 5.238 -9.825 10.681 1.00 46.16 97 ALA A C 1
ATOM 744 O O . ALA A 1 97 ? 5.518 -10.992 10.413 1.00 46.16 97 ALA A O 1
ATOM 745 N N . VAL A 1 98 ? 4.712 -8.993 9.779 1.00 52.50 98 VAL A N 1
ATOM 746 C CA . VAL A 1 98 ? 4.846 -9.214 8.351 1.00 52.50 98 VAL A CA 1
ATOM 747 C C . VAL A 1 98 ? 6.350 -9.182 8.145 1.00 52.50 98 VAL A C 1
ATOM 749 O O . VAL A 1 98 ? 6.982 -8.128 8.235 1.00 52.50 98 VAL A O 1
ATOM 752 N N . GLY A 1 99 ? 6.953 -10.365 8.029 1.00 51.41 99 GLY A N 1
ATOM 753 C CA . GLY A 1 99 ? 8.380 -10.470 7.780 1.00 51.41 99 GLY A CA 1
ATOM 754 C C . GLY A 1 99 ? 8.694 -9.624 6.553 1.00 51.41 99 GLY A C 1
ATOM 755 O O . GLY A 1 99 ? 7.943 -9.654 5.580 1.00 51.41 99 GLY A O 1
ATOM 756 N N . ALA A 1 100 ? 9.786 -8.860 6.581 1.00 50.38 100 ALA A N 1
ATOM 757 C CA . ALA A 1 100 ? 10.189 -8.038 5.437 1.00 50.38 100 ALA A CA 1
ATOM 758 C C . ALA A 1 100 ? 10.273 -8.859 4.127 1.00 50.38 100 ALA A C 1
ATOM 760 O O . ALA A 1 100 ? 10.029 -8.331 3.046 1.00 50.38 100 ALA A O 1
ATOM 761 N N . SER A 1 101 ? 10.534 -10.167 4.238 1.00 55.09 101 SER A N 1
ATOM 762 C CA . SER A 1 101 ? 10.506 -11.148 3.150 1.00 55.09 101 SER A CA 1
ATOM 763 C C . SER A 1 101 ? 9.116 -11.418 2.556 1.00 55.09 101 SER A C 1
ATOM 765 O O . SER A 1 101 ? 9.020 -11.706 1.368 1.00 55.09 101 SER A O 1
ATOM 767 N N . SER A 1 102 ? 8.039 -11.313 3.337 1.00 62.22 102 SER A N 1
ATOM 768 C CA . SER A 1 102 ? 6.662 -11.453 2.841 1.00 62.22 102 SER A CA 1
ATOM 769 C C . SER A 1 102 ? 6.200 -10.197 2.098 1.00 62.22 102 SER A C 1
ATOM 771 O O . SER A 1 102 ? 5.446 -10.294 1.140 1.00 62.22 102 SER A O 1
ATOM 773 N N . ILE A 1 103 ? 6.692 -9.016 2.488 1.00 66.81 103 ILE A N 1
ATOM 774 C CA . ILE A 1 103 ? 6.332 -7.748 1.837 1.00 66.81 103 ILE A CA 1
ATOM 775 C C . ILE A 1 103 ? 6.857 -7.707 0.400 1.00 66.81 103 ILE A C 1
ATOM 777 O O . ILE A 1 103 ? 6.097 -7.433 -0.525 1.00 66.81 103 ILE A O 1
ATOM 781 N N . SER A 1 104 ? 8.143 -8.005 0.197 1.00 71.00 104 SER A N 1
ATOM 782 C CA . SER A 1 104 ? 8.753 -7.934 -1.135 1.00 71.00 104 SER A CA 1
ATOM 783 C C . SER A 1 104 ? 8.162 -8.960 -2.101 1.00 71.00 104 SER A C 1
ATOM 785 O O . SER A 1 104 ? 7.861 -8.619 -3.241 1.00 71.00 104 SER A O 1
ATOM 787 N N . ALA A 1 105 ? 7.935 -10.195 -1.644 1.00 74.69 105 ALA A N 1
ATOM 788 C CA . ALA A 1 105 ? 7.311 -11.235 -2.456 1.00 74.69 105 ALA A CA 1
ATOM 789 C C . ALA A 1 105 ? 5.898 -10.834 -2.909 1.00 74.69 105 ALA A C 1
ATOM 791 O O . ALA A 1 105 ? 5.561 -10.989 -4.079 1.00 74.69 105 ALA A O 1
ATOM 792 N N . ASN A 1 106 ? 5.091 -10.273 -2.006 1.00 75.50 106 ASN A N 1
ATOM 793 C CA . ASN A 1 106 ? 3.720 -9.882 -2.317 1.00 75.50 106 ASN A CA 1
ATOM 794 C C . ASN A 1 106 ? 3.660 -8.686 -3.280 1.00 75.50 106 ASN A C 1
ATOM 796 O O . ASN A 1 106 ? 2.846 -8.695 -4.199 1.00 75.50 106 ASN A O 1
ATOM 800 N N . VAL A 1 107 ? 4.542 -7.695 -3.114 1.00 78.88 107 VAL A N 1
ATOM 801 C CA . VAL A 1 107 ? 4.613 -6.517 -3.997 1.00 78.88 107 VAL A CA 1
ATOM 802 C C . VAL A 1 107 ? 5.092 -6.891 -5.404 1.00 78.88 107 VAL A C 1
ATOM 804 O O . VAL A 1 107 ? 4.538 -6.397 -6.382 1.00 78.88 107 VAL A O 1
ATOM 807 N N . ASN A 1 108 ? 6.047 -7.817 -5.523 1.00 80.94 108 ASN A N 1
ATOM 808 C CA . ASN A 1 108 ? 6.554 -8.283 -6.819 1.00 80.94 108 ASN A CA 1
ATOM 809 C C . ASN A 1 108 ? 5.522 -9.088 -7.635 1.00 80.94 108 ASN A C 1
ATOM 811 O O . ASN A 1 108 ? 5.676 -9.224 -8.845 1.00 80.94 108 ASN A O 1
ATOM 815 N N . ASN A 1 109 ? 4.481 -9.625 -6.991 1.00 82.69 109 ASN A N 1
ATOM 816 C CA . ASN A 1 109 ? 3.404 -10.368 -7.656 1.00 82.69 109 ASN A CA 1
ATOM 817 C C . ASN A 1 109 ? 2.279 -9.463 -8.192 1.00 82.69 109 ASN A C 1
ATOM 819 O O . ASN A 1 109 ? 1.321 -9.955 -8.797 1.00 82.69 109 ASN A O 1
ATOM 823 N N . ILE A 1 110 ? 2.354 -8.149 -7.960 1.00 86.50 110 ILE A N 1
ATOM 824 C CA . ILE A 1 110 ? 1.397 -7.197 -8.521 1.00 86.50 110 ILE A CA 1
ATOM 825 C C . ILE A 1 110 ? 1.737 -7.018 -10.008 1.00 86.50 110 ILE A C 1
ATOM 827 O O . ILE A 1 110 ? 2.878 -6.685 -10.331 1.00 86.50 110 ILE A O 1
ATOM 831 N N . PRO A 1 111 ? 0.785 -7.241 -10.934 1.00 86.50 111 PRO A N 1
ATOM 832 C CA . PRO A 1 111 ? 1.036 -7.020 -12.353 1.00 86.50 111 PRO A CA 1
ATOM 833 C C . PRO A 1 111 ? 1.403 -5.552 -12.603 1.00 86.50 111 PRO A C 1
ATOM 835 O O . PRO A 1 111 ? 0.901 -4.663 -11.928 1.00 86.50 111 PRO A O 1
ATOM 838 N N . VAL A 1 112 ? 2.253 -5.273 -13.588 1.00 89.94 112 VAL A N 1
ATOM 839 C CA . VAL A 1 112 ? 2.585 -3.886 -13.957 1.00 89.94 112 VAL A CA 1
ATOM 840 C C . VAL A 1 112 ? 1.401 -3.251 -14.692 1.00 89.94 112 VAL A C 1
ATOM 842 O O . VAL A 1 112 ? 0.808 -3.887 -15.568 1.00 89.94 112 VAL A O 1
ATOM 845 N N . LEU A 1 113 ? 1.047 -2.007 -14.362 1.00 88.12 113 LEU A N 1
ATOM 846 C CA . LEU A 1 113 ? -0.034 -1.281 -15.042 1.00 88.12 113 LEU A CA 1
ATOM 847 C C . LEU A 1 113 ? 0.365 -0.952 -16.496 1.00 88.12 113 LEU A C 1
ATOM 849 O O . LEU A 1 113 ? 1.400 -0.331 -16.727 1.00 88.12 113 LEU A O 1
ATOM 853 N N . ASN A 1 114 ? -0.454 -1.351 -17.476 1.00 83.19 114 ASN A N 1
ATOM 854 C CA . ASN A 1 114 ? -0.178 -1.181 -18.915 1.00 83.19 114 ASN A CA 1
ATOM 855 C C . ASN A 1 114 ? -1.290 -0.423 -19.672 1.00 83.19 114 ASN A C 1
ATOM 857 O O . ASN A 1 114 ? -1.447 -0.582 -20.882 1.00 83.19 114 ASN A O 1
ATOM 861 N N . GLY A 1 115 ? -2.109 0.345 -18.947 1.00 80.31 115 GLY A N 1
ATOM 862 C CA . GLY A 1 115 ? -3.228 1.135 -19.480 1.00 80.31 115 GLY A CA 1
ATOM 863 C C . GLY A 1 115 ? -4.498 0.332 -19.794 1.00 80.31 115 GLY A C 1
ATOM 864 O O . GLY A 1 115 ? -5.596 0.839 -19.613 1.00 80.31 115 GLY A O 1
ATOM 865 N N . THR A 1 116 ? -4.386 -0.942 -20.183 1.00 85.31 116 THR A N 1
ATOM 866 C CA . THR A 1 116 ? -5.551 -1.794 -20.531 1.00 85.31 116 THR A CA 1
ATOM 867 C C . THR A 1 116 ? -5.965 -2.755 -19.416 1.00 85.31 116 THR A C 1
ATOM 869 O O . THR A 1 116 ? -7.063 -3.311 -19.428 1.00 85.31 116 THR A O 1
ATOM 872 N N . ASN A 1 117 ? -5.097 -2.961 -18.423 1.00 90.69 117 ASN A N 1
ATOM 873 C CA . ASN A 1 117 ? -5.280 -3.948 -17.362 1.00 90.69 117 ASN A CA 1
ATOM 874 C C . ASN A 1 117 ? -5.779 -3.369 -16.028 1.00 90.69 117 ASN A C 1
ATOM 876 O O . ASN A 1 117 ? -5.752 -4.093 -15.032 1.00 90.69 117 ASN A O 1
ATOM 880 N N . PHE A 1 118 ? -6.267 -2.122 -15.994 1.00 89.88 118 PHE A N 1
ATOM 881 C CA . PHE A 1 118 ? -6.618 -1.414 -14.754 1.00 89.88 118 PHE A CA 1
ATOM 882 C C . PHE A 1 118 ? -7.490 -2.240 -13.797 1.00 89.88 118 PHE A C 1
ATOM 884 O O . PHE A 1 118 ? -7.161 -2.371 -12.622 1.00 89.88 118 PHE A O 1
ATOM 891 N N . LYS A 1 119 ? -8.562 -2.872 -14.297 1.00 90.44 119 LYS A N 1
ATOM 892 C CA . LYS A 1 119 ? -9.467 -3.683 -13.464 1.00 90.44 119 LYS A CA 1
ATOM 893 C C . LYS A 1 119 ? -8.741 -4.841 -12.764 1.00 90.44 119 LYS A C 1
ATOM 895 O O . LYS A 1 119 ? -8.912 -5.026 -11.564 1.00 90.44 119 LYS A O 1
ATOM 900 N N . LYS A 1 120 ? -7.905 -5.582 -13.503 1.00 90.44 120 LYS A N 1
ATOM 901 C CA . LYS A 1 120 ? -7.112 -6.706 -12.967 1.00 90.44 120 LYS A CA 1
ATOM 902 C C . LYS A 1 120 ? -6.019 -6.221 -12.018 1.00 90.44 120 LYS A C 1
ATOM 904 O O . LYS A 1 120 ? -5.775 -6.834 -10.985 1.00 90.44 120 LYS A O 1
ATOM 909 N N . TRP A 1 121 ? -5.369 -5.114 -12.373 1.00 93.12 121 TRP A N 1
ATOM 910 C CA . TRP A 1 121 ? -4.347 -4.477 -11.553 1.00 93.12 121 TRP A CA 1
ATOM 911 C C . TRP A 1 121 ? -4.911 -4.037 -10.197 1.00 93.12 121 TRP A C 1
ATOM 913 O O . TRP A 1 121 ? -4.393 -4.444 -9.159 1.00 93.12 121 TRP A O 1
ATOM 923 N N . LYS A 1 122 ? -6.024 -3.294 -10.204 1.00 91.94 122 LYS A N 1
ATOM 924 C CA . LYS A 1 122 ? -6.718 -2.818 -9.001 1.00 91.94 122 LYS A CA 1
ATOM 925 C C . LYS A 1 122 ? -7.126 -3.973 -8.088 1.00 91.94 122 LYS A C 1
ATOM 927 O O . LYS A 1 122 ? -6.921 -3.895 -6.881 1.00 91.94 122 LYS A O 1
ATOM 932 N N . GLU A 1 123 ? -7.663 -5.052 -8.653 1.00 91.56 123 GLU A N 1
ATOM 933 C CA . GLU A 1 123 ? -8.046 -6.246 -7.893 1.00 91.56 123 GLU A CA 1
ATOM 934 C C . GLU A 1 123 ? -6.843 -6.884 -7.179 1.00 91.56 123 GLU A C 1
ATOM 936 O O . GLU A 1 123 ? -6.890 -7.100 -5.968 1.00 91.56 123 GLU A O 1
ATOM 941 N N . HIS A 1 124 ? -5.728 -7.094 -7.887 1.00 89.50 124 HIS A N 1
ATOM 942 C CA . HIS A 1 124 ? -4.497 -7.621 -7.286 1.00 89.50 124 HIS A CA 1
ATOM 943 C C . HIS A 1 124 ? -3.930 -6.707 -6.193 1.00 89.50 124 HIS A C 1
ATOM 945 O O . HIS A 1 124 ? -3.519 -7.196 -5.141 1.00 89.50 124 HIS A O 1
ATOM 951 N N . VAL A 1 125 ? -3.925 -5.389 -6.417 1.00 91.44 125 VAL A N 1
ATOM 952 C CA . VAL A 1 125 ? -3.469 -4.404 -5.424 1.00 91.44 125 VAL A CA 1
ATOM 953 C C . VAL A 1 125 ? -4.298 -4.501 -4.145 1.00 91.44 125 VAL A C 1
ATOM 955 O O . VAL A 1 125 ? -3.728 -4.602 -3.060 1.00 91.44 125 VAL A O 1
ATOM 958 N N . ILE A 1 126 ? -5.630 -4.519 -4.255 1.00 90.81 126 ILE A N 1
ATOM 959 C CA . ILE A 1 126 ? -6.527 -4.600 -3.093 1.00 90.81 126 ILE A CA 1
ATOM 960 C C . ILE A 1 126 ? -6.305 -5.907 -2.325 1.00 90.81 126 ILE A C 1
ATOM 962 O O . ILE A 1 126 ? -6.230 -5.881 -1.097 1.00 90.81 126 ILE A O 1
ATOM 966 N N . ILE A 1 127 ? -6.141 -7.035 -3.025 1.00 89.00 127 ILE A N 1
ATOM 967 C CA . ILE A 1 127 ? -5.866 -8.334 -2.393 1.00 89.00 127 ILE A CA 1
ATOM 968 C C . ILE A 1 127 ? -4.540 -8.294 -1.628 1.00 89.00 127 ILE A C 1
ATOM 970 O O . ILE A 1 127 ? -4.498 -8.671 -0.459 1.00 89.00 127 ILE A O 1
ATOM 974 N N . VAL A 1 128 ? -3.462 -7.810 -2.254 1.00 88.38 128 VAL A N 1
ATOM 975 C CA . VAL A 1 128 ? -2.138 -7.737 -1.616 1.00 88.38 128 VAL A CA 1
ATOM 976 C C . VAL A 1 128 ? -2.161 -6.825 -0.390 1.00 88.38 128 VAL A C 1
ATOM 978 O O . VAL A 1 128 ? -1.634 -7.206 0.657 1.00 88.38 128 VAL A O 1
ATOM 981 N N . LEU A 1 129 ? -2.799 -5.656 -0.491 1.00 90.06 129 LEU A N 1
ATOM 982 C CA . LEU A 1 129 ? -2.935 -4.726 0.631 1.00 90.06 129 LEU A CA 1
ATOM 983 C C . LEU A 1 129 ? -3.778 -5.320 1.763 1.00 90.06 129 LEU A C 1
ATOM 985 O O . LEU A 1 129 ? -3.381 -5.212 2.922 1.00 90.06 129 LEU A O 1
ATOM 989 N N . GLY A 1 130 ? -4.880 -6.001 1.439 1.00 87.06 130 GLY A N 1
ATOM 990 C CA . GLY A 1 130 ? -5.726 -6.686 2.416 1.00 87.06 130 GLY A CA 1
ATOM 991 C C . GLY A 1 130 ? -5.009 -7.839 3.121 1.00 87.06 130 GLY A C 1
ATOM 992 O O . GLY A 1 130 ? -5.099 -7.967 4.337 1.00 87.06 130 GLY A O 1
ATOM 993 N N . CYS A 1 131 ? -4.208 -8.635 2.404 1.00 84.06 131 CYS A N 1
ATOM 994 C CA . CYS A 1 131 ? -3.385 -9.691 3.010 1.00 84.06 131 CYS A CA 1
ATOM 995 C C . CYS A 1 131 ? -2.321 -9.159 3.983 1.00 84.06 131 CYS A C 1
ATOM 997 O O . CYS A 1 131 ? -1.771 -9.931 4.769 1.00 84.06 131 CYS A O 1
ATOM 999 N N . MET A 1 132 ? -1.997 -7.869 3.904 1.00 82.12 132 MET A N 1
ATOM 1000 C CA . MET A 1 132 ? -0.999 -7.206 4.740 1.00 82.12 132 MET A CA 1
ATOM 1001 C C . MET A 1 132 ? -1.615 -6.261 5.784 1.00 82.12 132 MET A C 1
ATOM 1003 O O . MET A 1 132 ? -0.862 -5.554 6.454 1.00 82.12 132 MET A O 1
ATOM 1007 N N . ASP A 1 133 ? -2.948 -6.227 5.915 1.00 83.81 133 ASP A N 1
ATOM 1008 C CA . ASP A 1 133 ? -3.694 -5.291 6.771 1.00 83.81 133 ASP A CA 1
ATOM 1009 C C . ASP A 1 133 ? -3.364 -3.805 6.485 1.00 83.81 133 ASP A C 1
ATOM 1011 O O . ASP A 1 133 ? -3.315 -2.957 7.383 1.00 83.81 133 ASP A O 1
ATOM 1015 N N . LEU A 1 134 ? -3.10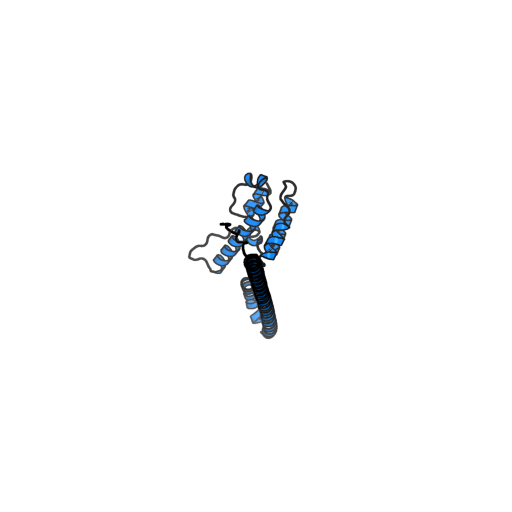0 -3.478 5.214 1.00 89.38 134 LEU A N 1
ATOM 1016 C CA . LEU A 1 134 ? -2.752 -2.135 4.736 1.00 89.38 134 LEU A CA 1
ATOM 1017 C C . LEU A 1 134 ? -3.874 -1.464 3.938 1.00 89.38 134 LEU A C 1
ATOM 1019 O O . LEU A 1 134 ? -3.676 -0.357 3.450 1.00 89.38 134 LEU A O 1
ATOM 1023 N N . ASP A 1 135 ? -5.045 -2.082 3.828 1.00 90.06 135 ASP A N 1
ATOM 1024 C CA . ASP A 1 135 ? -6.217 -1.596 3.088 1.00 90.06 135 ASP A CA 1
ATOM 1025 C C . ASP A 1 135 ? -7.078 -0.584 3.870 1.00 90.06 135 ASP A C 1
ATOM 1027 O O . ASP A 1 135 ? -8.050 -0.055 3.333 1.00 90.06 135 ASP A O 1
ATOM 1031 N N . PHE A 1 136 ? -6.731 -0.279 5.125 1.00 90.19 136 PHE A N 1
ATOM 1032 C CA . PHE A 1 136 ? -7.539 0.574 6.005 1.00 90.19 136 PHE A CA 1
ATOM 1033 C C . PHE A 1 136 ? -7.838 1.963 5.411 1.00 90.19 136 PHE A C 1
ATOM 1035 O O . PHE A 1 136 ? -8.994 2.370 5.374 1.00 90.19 136 PHE A O 1
ATOM 1042 N N . ALA A 1 137 ? -6.834 2.655 4.870 1.00 91.88 137 ALA A N 1
ATOM 1043 C CA . ALA A 1 137 ? -6.983 3.975 4.250 1.00 91.88 137 ALA A CA 1
ATOM 1044 C C . ALA A 1 137 ? -7.714 3.957 2.897 1.00 91.88 137 ALA A C 1
ATOM 1046 O O . ALA A 1 137 ? -8.098 5.008 2.390 1.00 91.88 137 ALA A O 1
ATOM 1047 N N . LEU A 1 138 ? -7.890 2.777 2.292 1.00 90.75 138 LEU A N 1
ATOM 1048 C CA . LEU A 1 138 ? -8.706 2.615 1.086 1.00 90.75 138 LEU A CA 1
ATOM 1049 C C . LEU A 1 138 ? -10.188 2.411 1.426 1.00 90.75 138 LEU A C 1
ATOM 1051 O O . LEU A 1 138 ? -11.051 2.696 0.597 1.00 90.75 138 LEU A O 1
ATOM 1055 N N . ARG A 1 139 ? -10.484 1.905 2.628 1.00 88.44 139 ARG A N 1
ATOM 1056 C CA . ARG A 1 139 ? -11.839 1.561 3.080 1.00 88.44 139 ARG A CA 1
ATOM 1057 C C . ARG A 1 139 ? -12.484 2.671 3.889 1.00 88.44 139 ARG A C 1
ATOM 1059 O O . ARG A 1 139 ? -13.661 2.943 3.692 1.00 88.44 139 ARG A O 1
ATOM 1066 N N . GLU A 1 140 ? -11.709 3.291 4.768 1.00 87.94 140 GLU A N 1
ATOM 1067 C CA . GLU A 1 140 ? -12.164 4.363 5.646 1.00 87.94 140 GLU A CA 1
ATOM 1068 C C . GLU A 1 140 ? -11.740 5.724 5.101 1.00 87.94 140 GLU A C 1
ATOM 1070 O O . GLU A 1 140 ? -10.617 5.901 4.611 1.00 87.94 140 GLU A O 1
ATOM 1075 N N . ASP A 1 141 ? -12.635 6.700 5.223 1.00 87.88 141 ASP A N 1
ATOM 1076 C CA . ASP A 1 141 ? -12.313 8.084 4.902 1.00 87.88 141 ASP A CA 1
ATOM 1077 C C . ASP A 1 141 ? -11.295 8.652 5.896 1.00 87.88 141 ASP A C 1
ATOM 1079 O O . ASP A 1 141 ? -11.123 8.149 7.012 1.00 87.88 141 ASP A O 1
ATOM 1083 N N . ARG A 1 142 ? -10.586 9.704 5.470 1.00 88.06 142 ARG A N 1
ATOM 1084 C CA . ARG A 1 142 ? -9.568 10.350 6.298 1.00 88.06 142 ARG A CA 1
ATOM 1085 C C . ARG A 1 142 ? -10.182 10.771 7.646 1.00 88.06 142 ARG A C 1
ATOM 1087 O O . ARG A 1 142 ? -11.128 11.562 7.646 1.00 88.06 142 ARG A O 1
ATOM 1094 N N . PRO A 1 143 ? -9.640 10.297 8.785 1.00 86.12 143 PRO A N 1
ATOM 1095 C CA . PRO A 1 143 ? -10.084 10.741 10.098 1.00 86.12 143 PRO A CA 1
ATOM 1096 C C . PRO A 1 143 ? -9.898 12.251 10.261 1.00 86.12 143 PRO A C 1
ATOM 1098 O O . PRO A 1 143 ? -8.976 12.836 9.691 1.00 86.12 143 PRO A O 1
ATOM 1101 N N . SER A 1 144 ? -10.749 12.885 11.067 1.00 82.69 144 SER A N 1
ATOM 1102 C CA . SER A 1 144 ? -10.600 14.305 11.395 1.00 82.69 144 SER A CA 1
ATOM 1103 C C . SER A 1 144 ? -9.257 14.574 12.071 1.00 82.69 144 SER A C 1
ATOM 1105 O O . SER A 1 144 ? -8.791 13.763 12.878 1.00 82.69 144 SER A O 1
ATOM 1107 N N . ASP A 1 145 ? -8.661 15.725 11.765 1.00 82.25 145 ASP A N 1
ATOM 1108 C CA . ASP A 1 145 ? -7.366 16.100 12.319 1.00 82.25 145 ASP A CA 1
ATOM 1109 C C . ASP A 1 145 ? -7.398 16.109 13.856 1.00 82.25 145 ASP A C 1
ATOM 1111 O O . ASP A 1 145 ? -8.365 16.524 14.507 1.00 82.25 145 ASP A O 1
ATOM 1115 N N . LEU A 1 146 ? -6.319 15.603 14.451 1.00 81.31 146 LEU A N 1
ATOM 1116 C CA . LEU A 1 146 ? -6.225 15.442 15.894 1.00 81.31 146 LEU A CA 1
ATOM 1117 C C . LEU A 1 146 ? -6.118 16.811 16.573 1.00 81.31 146 LEU A C 1
ATOM 1119 O O . LEU A 1 146 ? -5.209 17.589 16.307 1.00 81.31 146 LEU A O 1
ATOM 1123 N N . THR A 1 147 ? -7.014 17.075 17.522 1.00 81.12 147 THR A N 1
ATOM 1124 C CA . THR A 1 147 ? -6.900 18.218 18.444 1.00 81.12 147 THR A CA 1
ATOM 1125 C C . THR A 1 147 ? -6.166 17.792 19.723 1.00 81.12 147 THR A C 1
ATOM 1127 O O . THR A 1 147 ? -6.070 16.599 20.024 1.00 81.12 147 THR A O 1
ATOM 1130 N N . SER A 1 148 ? -5.665 18.736 20.526 1.00 73.75 148 S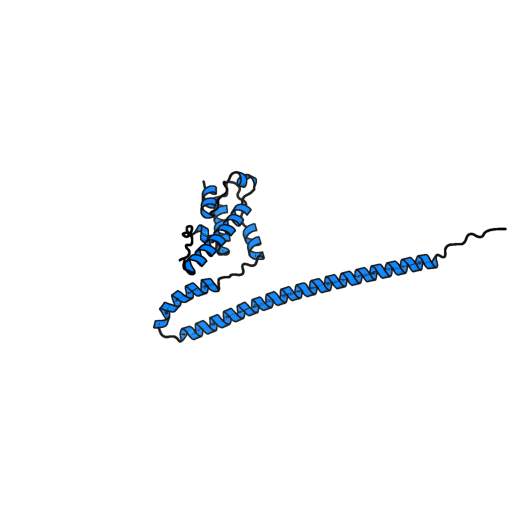ER A N 1
ATOM 1131 C CA . SER A 1 148 ? -5.026 18.459 21.828 1.00 73.75 148 SER A CA 1
ATOM 1132 C C . SER A 1 148 ? -5.907 17.633 22.782 1.00 73.75 148 SER A C 1
ATOM 1134 O O . SER A 1 148 ? -5.382 16.827 23.548 1.00 73.75 148 SER A O 1
ATOM 1136 N N . ALA A 1 149 ? -7.235 17.752 22.664 1.00 79.00 149 ALA A N 1
ATOM 1137 C CA . ALA A 1 149 ? -8.239 16.977 23.400 1.00 79.00 149 ALA A CA 1
ATOM 1138 C C . ALA A 1 149 ? -8.541 15.578 22.814 1.00 79.00 149 ALA A C 1
ATOM 1140 O O . ALA A 1 149 ? -9.435 14.890 23.302 1.00 79.00 149 ALA A O 1
ATOM 1141 N N . SER A 1 150 ? -7.838 15.151 21.759 1.00 81.69 150 SER A N 1
ATOM 1142 C CA . SER A 1 150 ? -8.057 13.842 21.130 1.00 81.69 150 SER A CA 1
ATOM 1143 C C . SER A 1 150 ? -7.801 12.687 22.097 1.00 81.69 150 SER A C 1
ATOM 1145 O O . SER A 1 150 ? -6.793 12.647 22.809 1.00 81.69 150 SER A O 1
ATOM 1147 N N . THR A 1 151 ? -8.711 11.717 22.074 1.00 81.94 151 THR A N 1
ATOM 1148 C CA . THR A 1 151 ? -8.600 10.466 22.833 1.00 81.94 151 THR A CA 1
ATOM 1149 C C . THR A 1 151 ? -7.480 9.579 22.283 1.00 81.94 151 THR A C 1
ATOM 1151 O O . THR A 1 151 ? -7.103 9.674 21.111 1.00 81.94 151 THR A O 1
ATOM 1154 N N . ALA A 1 152 ? -6.948 8.679 23.114 1.00 81.00 152 ALA A N 1
ATOM 1155 C CA . ALA A 1 152 ? -5.911 7.734 22.693 1.00 81.00 152 ALA A CA 1
ATOM 1156 C C . ALA A 1 152 ? -6.389 6.835 21.536 1.00 81.00 152 ALA A C 1
ATOM 1158 O O . ALA A 1 152 ? -5.626 6.514 20.626 1.00 81.00 152 ALA A O 1
ATOM 1159 N N . GLU A 1 153 ? -7.673 6.482 21.531 1.00 81.69 153 GLU A N 1
ATOM 1160 C CA . GLU A 1 153 ? -8.320 5.700 20.484 1.00 81.69 153 GLU A CA 1
ATOM 1161 C C . GLU A 1 153 ? -8.334 6.455 19.146 1.00 81.69 153 GLU A C 1
ATOM 1163 O O . GLU A 1 153 ? -7.959 5.885 18.119 1.00 81.69 153 GLU A O 1
ATOM 1168 N N . GLN A 1 154 ? -8.669 7.751 19.153 1.00 77.31 154 GLN A N 1
ATOM 1169 C CA . GLN A 1 154 ? -8.618 8.593 17.950 1.00 77.31 154 GLN A CA 1
ATOM 1170 C C . GLN A 1 154 ? -7.191 8.714 17.406 1.00 77.31 154 GLN A C 1
ATOM 1172 O O . GLN A 1 154 ? -6.985 8.569 16.203 1.00 77.31 154 GLN A O 1
ATOM 1177 N N . ARG A 1 155 ? -6.198 8.900 18.286 1.00 79.94 155 ARG A N 1
ATOM 1178 C CA . ARG A 1 155 ? -4.782 8.969 17.885 1.00 79.94 155 ARG A CA 1
ATOM 1179 C C . ARG A 1 155 ? -4.304 7.671 17.240 1.00 79.94 155 ARG A C 1
ATOM 1181 O O . ARG A 1 155 ? -3.762 7.707 16.143 1.00 79.94 155 ARG A O 1
ATOM 1188 N N . SER A 1 156 ? -4.592 6.524 17.857 1.00 82.38 156 SER A N 1
ATOM 1189 C CA . SER A 1 156 ? -4.220 5.221 17.283 1.00 82.38 156 SER A CA 1
ATOM 1190 C C . SER A 1 156 ? -4.908 4.935 15.942 1.00 82.38 156 SER A C 1
ATOM 1192 O O . SER A 1 156 ? -4.323 4.297 15.068 1.00 82.38 156 SER A O 1
ATOM 1194 N N . THR A 1 157 ? -6.136 5.429 15.756 1.00 84.44 157 THR A N 1
ATOM 1195 C CA . THR A 1 157 ? -6.868 5.301 14.489 1.00 84.44 157 THR A CA 1
ATOM 1196 C C . THR A 1 157 ? -6.224 6.152 13.397 1.00 84.44 157 THR A C 1
ATOM 1198 O O . THR A 1 157 ? -6.024 5.657 12.289 1.00 84.44 157 THR A O 1
ATOM 1201 N N . MET A 1 158 ? -5.834 7.391 13.718 1.00 85.50 158 MET A N 1
ATOM 1202 C CA . MET A 1 158 ? -5.094 8.263 12.803 1.00 85.50 158 MET A CA 1
ATOM 1203 C C . MET A 1 158 ? -3.750 7.643 12.403 1.00 85.50 158 MET A C 1
ATOM 1205 O O . MET A 1 158 ? -3.476 7.501 11.218 1.00 85.50 158 MET A O 1
ATOM 1209 N N . GLU A 1 159 ? -2.947 7.182 13.365 1.00 87.56 159 GLU A N 1
ATOM 1210 C CA . GLU A 1 159 ? -1.649 6.544 13.091 1.00 87.56 159 GLU A CA 1
ATOM 1211 C C . GLU A 1 159 ? -1.788 5.308 12.192 1.00 87.56 159 GLU A C 1
ATOM 1213 O O . GLU A 1 159 ? -1.010 5.102 11.253 1.00 87.56 159 GLU A O 1
ATOM 1218 N N . LYS A 1 160 ? -2.802 4.474 12.456 1.00 87.06 160 LYS A N 1
ATOM 1219 C CA . LYS A 1 160 ? -3.107 3.301 11.631 1.00 87.06 160 LYS A CA 1
ATOM 1220 C C . LYS A 1 160 ? -3.489 3.708 10.208 1.00 87.06 160 LYS A C 1
ATOM 1222 O O . LYS A 1 160 ? -3.011 3.091 9.252 1.00 87.06 160 LYS A O 1
ATOM 1227 N N . TRP A 1 161 ? -4.317 4.741 10.069 1.00 91.69 161 TRP A N 1
ATOM 1228 C CA . TRP A 1 161 ? -4.724 5.284 8.778 1.00 91.69 161 TRP A CA 1
ATOM 1229 C C . TRP A 1 161 ? -3.537 5.857 8.004 1.00 91.69 161 TRP A C 1
ATOM 1231 O O . TRP A 1 161 ? -3.311 5.453 6.867 1.00 91.69 161 TRP A O 1
ATOM 1241 N N . GLU A 1 162 ? -2.704 6.690 8.625 1.00 91.75 162 GLU A N 1
ATOM 1242 C CA . GLU A 1 162 ? -1.515 7.273 7.995 1.00 91.75 162 GLU A CA 1
ATOM 1243 C C . GLU A 1 162 ? -0.518 6.203 7.542 1.00 91.75 162 GLU A C 1
ATOM 1245 O O . GLU A 1 162 ? 0.014 6.261 6.428 1.00 91.75 162 GLU A O 1
ATOM 1250 N N . ARG A 1 163 ? -0.291 5.180 8.377 1.00 91.25 163 ARG A N 1
ATOM 1251 C CA . ARG A 1 163 ? 0.564 4.042 8.026 1.00 91.25 163 ARG A CA 1
ATOM 1252 C C . ARG A 1 163 ? 0.025 3.298 6.806 1.00 91.25 163 ARG A C 1
ATOM 1254 O O . ARG A 1 163 ? 0.788 3.016 5.881 1.00 91.25 163 ARG A O 1
ATOM 1261 N N . SER A 1 164 ? -1.265 2.973 6.811 1.00 93.00 164 SER A N 1
ATOM 1262 C CA . SER A 1 164 ? -1.933 2.292 5.700 1.00 93.00 164 SER A CA 1
ATOM 1263 C C . SER A 1 164 ? -1.894 3.136 4.421 1.00 93.00 164 SER A C 1
ATOM 1265 O O . SER A 1 164 ? -1.526 2.616 3.366 1.00 93.00 164 SER A O 1
ATOM 1267 N N . ASN A 1 165 ? -2.154 4.441 4.522 1.00 93.62 165 ASN A N 1
ATOM 1268 C CA . ASN A 1 165 ? -2.107 5.396 3.419 1.00 93.62 165 ASN A CA 1
ATOM 1269 C C . ASN A 1 165 ? -0.713 5.448 2.775 1.00 93.62 165 ASN A C 1
ATOM 1271 O O . ASN A 1 165 ? -0.558 5.227 1.571 1.00 93.62 165 ASN A O 1
ATOM 1275 N N . ARG A 1 166 ? 0.326 5.654 3.595 1.00 93.25 166 ARG A N 1
ATOM 1276 C CA . ARG A 1 166 ? 1.718 5.748 3.139 1.00 93.25 166 ARG A CA 1
ATOM 1277 C C . ARG A 1 166 ? 2.184 4.469 2.447 1.00 93.25 166 ARG A C 1
ATOM 1279 O O . ARG A 1 166 ? 2.814 4.532 1.394 1.00 93.25 166 ARG A O 1
ATOM 1286 N N . MET A 1 167 ? 1.908 3.309 3.041 1.00 91.44 167 MET A N 1
ATOM 1287 C CA . MET A 1 167 ? 2.338 2.029 2.474 1.00 91.44 167 MET A CA 1
ATOM 1288 C C . MET A 1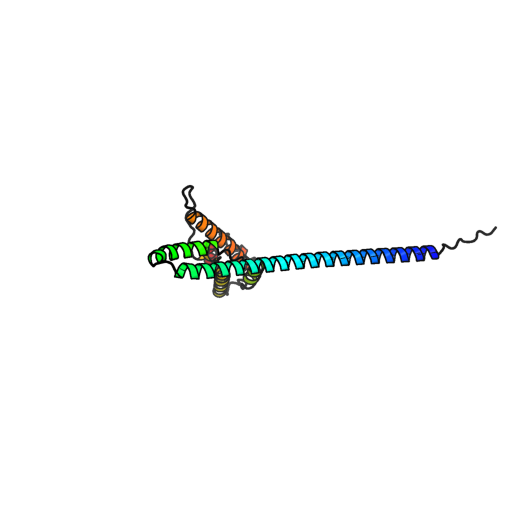 167 ? 1.578 1.693 1.187 1.00 91.44 167 MET A C 1
ATOM 1290 O O . MET A 1 167 ? 2.197 1.237 0.227 1.00 91.44 167 MET A O 1
ATOM 1294 N N . SER A 1 168 ? 0.273 1.971 1.136 1.00 92.12 168 SER A N 1
ATOM 1295 C CA . SER A 1 168 ? -0.546 1.750 -0.061 1.00 92.12 168 SER A CA 1
ATOM 1296 C C . SER A 1 168 ? -0.049 2.574 -1.244 1.00 92.12 168 SER A C 1
ATOM 1298 O O . SER A 1 168 ? 0.132 2.028 -2.330 1.00 92.12 168 SER A O 1
ATOM 1300 N N . LEU A 1 169 ? 0.257 3.860 -1.028 1.00 92.44 169 LEU A N 1
ATOM 1301 C CA . LEU A 1 169 ? 0.842 4.720 -2.061 1.00 92.44 169 LEU A CA 1
ATOM 1302 C C . LEU A 1 169 ? 2.174 4.172 -2.576 1.00 92.44 169 LEU A C 1
ATOM 1304 O O . LEU A 1 169 ? 2.373 4.114 -3.786 1.00 92.44 169 LEU A O 1
ATOM 1308 N N . MET A 1 170 ? 3.074 3.732 -1.689 1.00 90.75 170 MET A N 1
ATOM 1309 C CA . MET A 1 170 ? 4.359 3.161 -2.113 1.00 90.75 170 MET A CA 1
ATOM 1310 C C . MET A 1 170 ? 4.179 1.910 -2.980 1.00 90.75 170 MET A C 1
ATOM 1312 O O . MET A 1 170 ? 4.848 1.783 -4.003 1.00 90.75 170 MET A O 1
ATOM 1316 N N . ILE A 1 171 ? 3.265 1.012 -2.604 1.00 90.44 171 ILE A N 1
ATOM 1317 C CA . ILE A 1 171 ? 3.001 -0.236 -3.333 1.00 90.44 171 ILE A CA 1
ATOM 1318 C C . ILE A 1 171 ? 2.361 0.051 -4.695 1.00 90.44 171 ILE A C 1
ATOM 1320 O O . ILE A 1 171 ? 2.844 -0.437 -5.718 1.00 90.44 171 ILE A O 1
ATOM 1324 N N . MET A 1 172 ? 1.320 0.888 -4.727 1.00 91.06 172 MET A N 1
ATOM 1325 C CA . MET A 1 172 ? 0.652 1.264 -5.973 1.00 91.06 172 MET A CA 1
ATOM 1326 C C . MET A 1 172 ? 1.622 1.960 -6.920 1.00 91.06 172 MET A C 1
ATOM 1328 O O . MET A 1 172 ? 1.788 1.504 -8.050 1.00 91.06 172 MET A O 1
ATOM 1332 N N . LYS A 1 173 ? 2.335 2.992 -6.445 1.00 89.94 173 LYS A N 1
ATOM 1333 C CA . LYS A 1 173 ? 3.334 3.698 -7.251 1.00 89.94 173 LYS A CA 1
ATOM 1334 C C . LYS A 1 173 ? 4.388 2.727 -7.774 1.00 89.94 173 LYS A C 1
ATOM 1336 O O . LYS A 1 173 ? 4.718 2.819 -8.950 1.00 89.94 173 LYS A O 1
ATOM 1341 N N . HIS A 1 174 ? 4.901 1.798 -6.964 1.00 87.94 174 HIS A N 1
ATOM 1342 C CA . HIS A 1 174 ? 5.920 0.833 -7.399 1.00 87.94 174 HIS A CA 1
ATOM 1343 C C . HIS A 1 174 ? 5.467 -0.039 -8.581 1.00 87.94 174 HIS A C 1
ATOM 1345 O O . HIS A 1 174 ? 6.261 -0.304 -9.477 1.00 87.94 174 HIS A O 1
ATOM 1351 N N . SER A 1 175 ? 4.194 -0.436 -8.613 1.00 88.56 175 SER A N 1
ATOM 1352 C CA . SER A 1 175 ? 3.628 -1.242 -9.707 1.00 88.56 175 SER A CA 1
ATOM 1353 C C . SER A 1 175 ? 3.282 -0.450 -10.982 1.00 88.56 175 SER A C 1
ATOM 1355 O O . SER A 1 175 ? 2.885 -1.042 -11.988 1.00 88.56 175 SER A O 1
ATOM 1357 N N . ILE A 1 176 ? 3.427 0.881 -10.958 1.00 89.31 176 ILE A N 1
ATOM 1358 C CA . ILE A 1 176 ? 3.166 1.769 -12.096 1.00 89.31 176 ILE A CA 1
ATOM 1359 C C . ILE A 1 176 ? 4.505 2.156 -12.741 1.00 89.31 176 ILE A C 1
ATOM 1361 O O . ILE A 1 176 ? 5.373 2.709 -12.055 1.00 89.31 176 ILE A O 1
ATOM 1365 N N . PRO A 1 177 ? 4.690 1.905 -14.049 1.00 85.56 177 PRO A N 1
ATOM 1366 C CA . PRO A 1 177 ? 5.924 2.249 -14.743 1.00 85.56 177 PRO A CA 1
ATOM 1367 C C . PRO A 1 177 ? 6.105 3.770 -14.839 1.00 85.56 177 PRO A C 1
ATOM 1369 O O . PRO A 1 177 ? 5.137 4.519 -14.983 1.00 85.56 177 PRO A O 1
ATOM 1372 N N . GLU A 1 178 ? 7.357 4.236 -14.800 1.00 82.00 178 GLU A N 1
ATOM 1373 C CA . GLU A 1 178 ? 7.690 5.672 -14.767 1.00 82.00 178 GLU A CA 1
ATOM 1374 C C . GLU A 1 178 ? 7.117 6.460 -15.951 1.00 82.00 178 GLU A C 1
ATOM 1376 O O . GLU A 1 178 ? 6.687 7.598 -15.775 1.00 82.00 178 GLU A O 1
ATOM 1381 N N . ALA A 1 179 ? 7.020 5.821 -17.122 1.00 79.31 179 ALA A N 1
ATOM 1382 C CA . ALA A 1 179 ? 6.433 6.402 -18.328 1.00 79.31 179 ALA A CA 1
ATOM 1383 C C . ALA A 1 179 ? 4.979 6.870 -18.134 1.00 79.31 179 ALA A C 1
ATOM 1385 O O . ALA A 1 179 ? 4.563 7.844 -18.751 1.00 79.31 179 ALA A O 1
ATOM 1386 N N . ILE A 1 180 ? 4.216 6.186 -17.273 1.00 79.12 180 ILE A N 1
ATOM 1387 C CA . ILE A 1 180 ? 2.828 6.541 -16.942 1.00 79.12 180 ILE A CA 1
ATOM 1388 C C . ILE A 1 180 ? 2.795 7.381 -15.660 1.00 79.12 180 ILE A C 1
ATOM 1390 O O . ILE A 1 180 ? 1.966 8.277 -15.530 1.00 79.12 180 ILE A O 1
ATOM 1394 N N . ARG A 1 181 ? 3.728 7.148 -14.726 1.00 78.75 181 ARG A N 1
ATOM 1395 C CA . ARG A 1 181 ? 3.796 7.882 -13.456 1.00 78.75 181 ARG A CA 1
ATOM 1396 C C . ARG A 1 181 ? 3.929 9.393 -13.658 1.00 78.75 181 ARG A C 1
ATOM 1398 O O . ARG A 1 181 ? 3.307 10.135 -12.914 1.00 78.75 181 ARG A O 1
ATOM 1405 N N . GLY A 1 182 ? 4.691 9.844 -14.656 1.00 76.69 182 GLY A N 1
ATOM 1406 C CA . GLY A 1 182 ? 4.854 11.277 -14.937 1.00 76.69 182 GLY A CA 1
ATOM 1407 C C . GLY A 1 182 ? 3.565 12.000 -15.349 1.00 76.69 182 GLY A C 1
ATOM 1408 O O . GLY A 1 182 ? 3.499 13.219 -15.240 1.00 76.69 182 GLY A O 1
ATOM 1409 N N . ALA A 1 183 ? 2.544 11.264 -15.799 1.00 78.19 183 ALA A N 1
ATOM 1410 C CA . ALA A 1 183 ? 1.247 11.820 -16.176 1.00 78.19 183 ALA A CA 1
ATOM 1411 C C . ALA A 1 183 ? 0.253 11.895 -15.002 1.00 78.19 183 ALA A C 1
ATOM 1413 O O . ALA A 1 183 ? -0.779 12.552 -15.124 1.00 78.19 183 ALA A O 1
ATOM 1414 N N . ILE A 1 184 ? 0.543 11.228 -13.879 1.00 79.56 184 ILE A N 1
ATOM 1415 C CA . ILE A 1 184 ? -0.343 11.185 -12.713 1.00 79.56 184 ILE A CA 1
ATOM 1416 C C . ILE A 1 184 ? 0.082 12.301 -11.746 1.00 79.56 184 ILE A C 1
ATOM 1418 O O . ILE A 1 184 ? 1.256 12.346 -11.367 1.00 79.56 184 ILE A O 1
ATOM 1422 N N . PRO A 1 185 ? -0.830 13.199 -11.331 1.00 79.38 185 PRO A N 1
ATOM 1423 C CA . PRO A 1 185 ? -0.506 14.228 -10.351 1.00 79.38 185 PRO A CA 1
ATOM 1424 C C . PRO A 1 185 ? -0.073 13.612 -9.013 1.00 79.38 185 PRO A C 1
ATOM 1426 O O . PRO A 1 185 ? -0.460 12.502 -8.642 1.00 79.38 185 PRO A O 1
ATOM 1429 N N . GLU A 1 186 ? 0.768 14.336 -8.276 1.00 82.50 186 GLU A N 1
ATOM 1430 C CA . GLU A 1 186 ? 1.201 13.896 -6.952 1.00 82.50 186 GLU A CA 1
ATOM 1431 C C . GLU A 1 186 ? 0.044 13.992 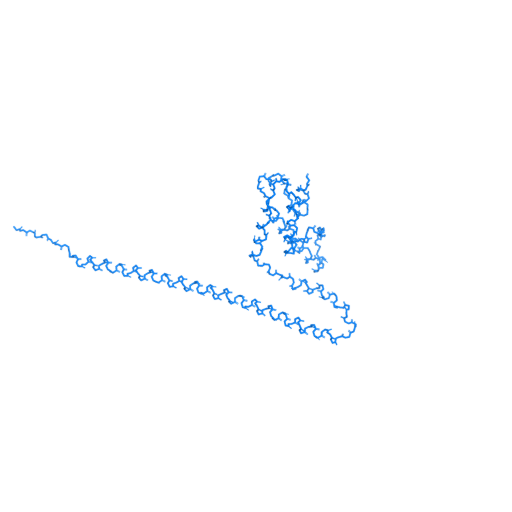-5.957 1.00 82.50 186 GLU A C 1
ATOM 1433 O O . GLU A 1 186 ? -0.434 15.082 -5.650 1.00 82.50 186 GLU A O 1
ATOM 1438 N N . GLU A 1 187 ? -0.378 12.838 -5.439 1.00 87.94 187 GLU A N 1
ATOM 1439 C CA . GLU A 1 187 ? -1.523 12.737 -4.543 1.00 87.94 187 GLU A CA 1
ATOM 1440 C C . GLU A 1 187 ? -1.117 12.210 -3.164 1.00 87.94 187 GLU A C 1
ATOM 1442 O O . GLU A 1 187 ? -0.328 11.267 -3.027 1.00 87.94 187 GLU A O 1
ATOM 1447 N N . THR A 1 188 ? -1.669 12.830 -2.119 1.00 89.00 188 THR A N 1
ATOM 1448 C CA . THR A 1 188 ? -1.307 12.523 -0.722 1.00 89.00 188 THR A CA 1
ATOM 1449 C C . THR A 1 188 ? -2.151 11.407 -0.119 1.00 89.00 188 THR A C 1
ATOM 1451 O O . THR A 1 188 ? -1.760 10.808 0.887 1.00 89.00 188 THR A O 1
ATOM 1454 N N . GLN A 1 189 ? -3.297 11.107 -0.734 1.00 92.25 189 GLN A N 1
ATOM 1455 C CA . GLN A 1 189 ? -4.241 10.098 -0.273 1.00 92.25 189 GLN A CA 1
ATOM 1456 C C . GLN A 1 189 ? -4.287 8.915 -1.239 1.00 92.25 189 GLN A C 1
ATOM 1458 O O . GLN A 1 189 ? -4.527 9.075 -2.432 1.00 92.25 189 GLN A O 1
ATOM 1463 N N . ALA A 1 190 ? -4.111 7.708 -0.709 1.00 92.44 190 ALA A N 1
ATOM 1464 C CA . ALA A 1 190 ? -4.102 6.462 -1.464 1.00 92.44 190 ALA A CA 1
ATOM 1465 C C . ALA A 1 190 ? -5.423 6.222 -2.204 1.00 92.44 190 ALA A C 1
ATOM 1467 O O . ALA A 1 190 ? -5.412 5.784 -3.351 1.00 92.44 190 ALA A O 1
ATOM 1468 N N . LYS A 1 191 ? -6.554 6.533 -1.561 1.00 92.62 191 LYS A N 1
ATOM 1469 C CA . LYS A 1 191 ? -7.890 6.394 -2.151 1.00 92.62 191 LYS A CA 1
ATOM 1470 C C . LYS A 1 191 ? -8.059 7.320 -3.362 1.00 92.62 191 LYS A C 1
ATOM 1472 O O . LYS A 1 191 ? -8.345 6.838 -4.450 1.00 92.62 191 LYS A O 1
ATOM 1477 N N . ALA A 1 192 ? -7.745 8.607 -3.199 1.00 91.62 192 ALA A N 1
ATOM 1478 C CA . ALA A 1 192 ? -7.789 9.586 -4.287 1.00 91.62 192 ALA A CA 1
ATOM 1479 C C . ALA A 1 192 ? -6.824 9.233 -5.433 1.00 91.62 192 ALA A C 1
ATOM 1481 O O . ALA A 1 192 ? -7.202 9.312 -6.596 1.00 91.62 192 ALA A O 1
ATOM 1482 N N . PHE A 1 193 ? -5.612 8.768 -5.114 1.00 91.50 193 PHE A N 1
ATOM 1483 C CA . PHE A 1 193 ? -4.646 8.300 -6.110 1.00 91.50 193 PHE A CA 1
ATOM 1484 C C . PHE A 1 193 ? -5.182 7.112 -6.923 1.00 91.50 193 PHE A C 1
ATOM 1486 O O . PHE A 1 193 ? -5.034 7.064 -8.141 1.00 91.50 193 PHE A O 1
ATOM 1493 N N . LEU A 1 194 ? -5.827 6.146 -6.261 1.00 90.12 194 LEU A N 1
ATOM 1494 C CA . LEU A 1 194 ? -6.420 4.988 -6.929 1.00 90.12 194 LEU A CA 1
ATOM 1495 C C . LEU A 1 194 ? -7.586 5.387 -7.844 1.00 90.12 194 LEU A C 1
ATOM 1497 O O . LEU A 1 194 ? -7.752 4.793 -8.911 1.00 90.12 194 LEU A O 1
ATOM 1501 N N . ASP A 1 195 ? -8.373 6.378 -7.431 1.00 89.50 195 ASP A N 1
ATOM 1502 C CA . ASP A 1 195 ? -9.495 6.902 -8.210 1.00 89.50 195 ASP A CA 1
ATOM 1503 C C . ASP A 1 195 ? -9.021 7.744 -9.406 1.00 89.50 195 ASP A C 1
ATOM 1505 O O . ASP A 1 195 ? -9.607 7.644 -10.480 1.00 89.50 195 ASP A O 1
ATOM 1509 N N . GLN A 1 196 ? -7.915 8.487 -9.278 1.00 87.75 196 GLN A N 1
ATOM 1510 C CA . GLN A 1 196 ? -7.291 9.221 -10.390 1.00 87.75 196 GLN A CA 1
ATOM 1511 C C . GLN A 1 196 ? -6.821 8.306 -11.523 1.00 87.75 196 GLN A C 1
ATOM 1513 O O . GLN A 1 196 ? -6.909 8.685 -12.681 1.00 87.75 196 GLN A O 1
ATOM 1518 N N . ILE A 1 197 ? -6.330 7.106 -11.207 1.00 85.44 197 ILE A N 1
ATOM 1519 C CA . ILE A 1 197 ? -5.886 6.136 -12.225 1.00 85.44 197 ILE A CA 1
ATOM 1520 C C . ILE A 1 197 ? -7.085 5.480 -12.931 1.00 85.44 197 ILE A C 1
ATOM 1522 O O . ILE A 1 197 ? -6.955 4.974 -14.043 1.00 85.44 197 ILE A O 1
ATOM 1526 N N . ALA A 1 198 ? -8.247 5.443 -12.273 1.00 79.25 198 ALA A N 1
ATOM 1527 C CA . ALA A 1 198 ? -9.458 4.829 -12.810 1.00 79.25 198 ALA A CA 1
ATOM 1528 C C . ALA A 1 198 ? -10.150 5.671 -13.894 1.00 79.25 198 ALA A C 1
ATOM 1530 O O . ALA A 1 198 ? -11.031 5.141 -14.574 1.00 79.25 198 ALA A O 1
ATOM 1531 N N . ASN A 1 199 ? -9.800 6.956 -13.983 1.00 59.47 199 ASN A N 1
ATOM 1532 C CA . ASN A 1 199 ? -10.497 7.999 -14.732 1.00 59.47 199 ASN A CA 1
ATOM 1533 C C . ASN A 1 199 ? -9.695 8.414 -15.969 1.00 59.47 199 ASN A C 1
ATOM 1535 O O . ASN A 1 199 ? -10.329 8.634 -17.023 1.00 59.47 199 ASN A O 1
#

pLDDT: mean 70.94, std 17.03, range [36.25, 93.62]

Secondary structure (DSSP, 8-state):
---------HHHHHHHHHHHHHHHHHHHHHHHHHHHHHHHHHHHHHHHHHHHHHHHHHHHHHHHHHHHHHHTTS-GGGHHHHHHHHHHHHHHH------HHHHHHHHHTSPPP-SS-HHHHHHHHHHHHHHTT--HHHHSPPPPPPPTT--HHHHHHHHHHHHHHHHHHHHHHHTS-HHHHTTS---S-HHHHHHHHT-

Foldseek 3Di:
DDDDDDDDDVVVVVVVVVVVVVVVVVVVVVVVVVVVVVVVVVVVVVVVVVVVVVVVVVVVVVVVVVVVVVVVPDDDVCVVVVVVVVVVVCVVPVPPCCPPVNLVVLLVPQAADDLPCLVVNVVSLCVSCVVVVLCLLQVDPQQDDDDPPDDPVSVVSNVSNLSSQVVSVVSSLVSYDPVVVVVQDDDSGNNVSSVSSVD

Radius of gyration: 31.99 Å; chains: 1; bounding box: 118×41×56 Å